Protein AF-A0A1B6HEM9-F1 (afdb_monomer_lite)

Organism: NCBI:txid320908

Secondary structure (DSSP, 8-state):
--HHHHHHHHHHHHHHHHHHHHHHHHHHHHHHHHHHHS--TTTHHHHHHHHHHHHHHHHHHHHTSSPPP-SSHHHHHHHHHHHHHHHHHHHHHHHHHHHHHHHHHHHHTT-GGGHHHHHHHHHHHHHHHH---S-PPTT----TT--TTTTGGGS---HHHHHHHHHHHHHHHHHHHHHHHHHHHHHHTT----S--------TT----TTSHHHHHHHHHHHHSSPPPPP-

Foldseek 3Di:
DDPVVVVLVVLLVVLLVLLVVLLVVLVVLLVLLVQLVPPDPPSLVSLVVSLVCLVVSLVSLVSNLDFRDDPDPVSVVSSLVSLQVVVVSLVSSLLSLLVSLLVCLAPPVVPPVCPVSSVSSLVSSQSSLPRRRVNDDPPPDPPPVPPVVVCVSSDRDDPVNSVVSNVVSVVVVVLVVVLVVVVVVVVVVDDDPPPPDPDPDDPPPPDDDPVCVVVVSVVSCVVPVDPPDPDD

Sequence (232 aa):
MSPTKWRSSKNVEEFTNHCKLIHNLCMKLRARLGNILKQDKNNWQDLEVIVERLPNIMHLYHQVTTSPQVSDHLLSFRCEFWGSKIWHHRLATLYLANQVITYIIVHCVEITTHQANIIKLVTFFNELLNLNITSKPRGITVVKNTCPSLLQPFRRLSITKILQILAQYRAEECGHLLVSLLLDIYYDNGLPQDDYDTEPLLTDEDLPSSDNSSMEIYRTLTRYMTPPQAPQ

pLDDT: mean 75.87, std 17.39, range [38.72, 95.75]

Radius of gyration: 25.53 Å; chains: 1; bounding box: 64×45×77 Å

Structure (mmCIF, N/CA/C/O backbone):
data_AF-A0A1B6HEM9-F1
#
_entry.id   AF-A0A1B6HEM9-F1
#
loop_
_atom_site.group_PDB
_atom_site.id
_atom_site.type_symbol
_atom_site.label_atom_id
_atom_site.label_alt_id
_atom_site.label_comp_id
_atom_site.label_asym_id
_atom_site.label_entity_id
_atom_site.label_seq_id
_atom_site.pdbx_PDB_ins_code
_atom_site.Cartn_x
_atom_site.Cartn_y
_atom_site.Cartn_z
_atom_site.occupancy
_atom_site.B_iso_or_equiv
_atom_site.auth_seq_id
_atom_site.auth_comp_id
_atom_site.auth_asym_id
_atom_site.auth_atom_id
_atom_site.pdbx_PDB_model_num
ATOM 1 N N . MET A 1 1 ? -23.848 4.174 39.347 1.00 51.44 1 MET A N 1
ATOM 2 C CA . MET A 1 1 ? -22.701 4.001 38.417 1.00 51.44 1 MET A CA 1
ATOM 3 C C . MET A 1 1 ? -21.817 5.237 38.498 1.00 51.44 1 MET A C 1
ATOM 5 O O . MET A 1 1 ? -22.368 6.328 38.529 1.00 51.44 1 MET A O 1
ATOM 9 N N . SER A 1 2 ? -20.488 5.098 38.586 1.00 53.31 2 SER A N 1
ATOM 10 C CA . SER A 1 2 ? -19.595 6.265 38.671 1.00 53.31 2 SER A CA 1
ATOM 11 C C . SER A 1 2 ? -19.467 6.974 37.306 1.00 53.31 2 SER A C 1
ATOM 13 O O . SER A 1 2 ? -19.404 6.293 36.277 1.00 53.31 2 SER A O 1
ATOM 15 N N . PRO A 1 3 ? -19.372 8.318 37.263 1.00 61.09 3 PRO A N 1
ATOM 16 C CA . 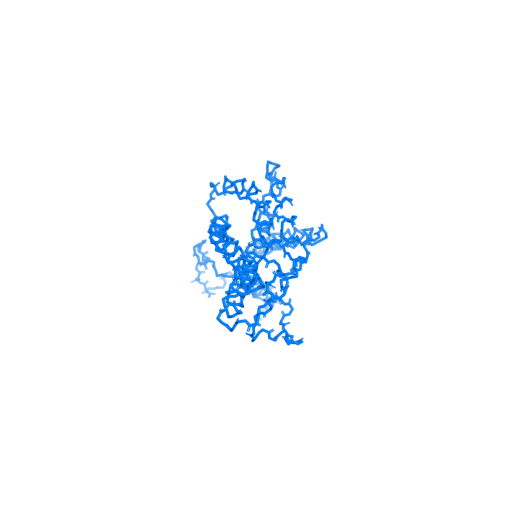PRO A 1 3 ? -19.244 9.091 36.016 1.00 61.09 3 PRO A CA 1
ATOM 17 C C . PRO A 1 3 ? -18.031 8.691 35.158 1.00 61.09 3 PRO A C 1
ATOM 19 O O . PRO A 1 3 ? -18.058 8.775 33.930 1.00 61.09 3 PRO A O 1
ATOM 22 N N . THR A 1 4 ? -16.967 8.212 35.806 1.00 61.50 4 THR A N 1
ATOM 23 C CA . THR A 1 4 ? -15.721 7.752 35.182 1.00 61.50 4 THR A CA 1
ATOM 24 C C . THR A 1 4 ? -15.878 6.448 34.399 1.00 61.50 4 THR A C 1
ATOM 26 O O . THR A 1 4 ? -15.341 6.352 33.298 1.00 61.50 4 THR A O 1
ATOM 29 N N . LYS A 1 5 ? -16.661 5.477 34.897 1.00 61.38 5 LYS A N 1
ATOM 30 C CA . LYS A 1 5 ? -16.947 4.222 34.169 1.00 61.38 5 LYS A CA 1
ATOM 31 C C . LYS A 1 5 ? -17.814 4.448 32.926 1.00 61.38 5 LYS A C 1
ATOM 33 O O . LYS A 1 5 ? -17.678 3.738 31.935 1.00 61.38 5 LYS A O 1
ATOM 38 N N . TRP A 1 6 ? -18.702 5.440 32.964 1.00 54.03 6 TRP A N 1
ATOM 39 C CA . TRP A 1 6 ? -19.562 5.763 31.824 1.00 54.03 6 TRP A CA 1
ATOM 40 C C . TRP A 1 6 ? -18.781 6.456 30.695 1.00 54.03 6 TRP A C 1
ATOM 42 O O . TRP A 1 6 ? -18.917 6.085 29.529 1.00 54.03 6 TRP A O 1
ATOM 52 N N . ARG A 1 7 ? -17.876 7.390 31.037 1.00 61.94 7 ARG A N 1
ATOM 53 C CA . ARG A 1 7 ? -16.966 8.020 30.060 1.00 61.94 7 ARG A CA 1
ATOM 54 C C . ARG A 1 7 ? -15.998 7.025 29.416 1.00 61.94 7 ARG A C 1
ATOM 56 O O . ARG A 1 7 ? -15.800 7.093 28.206 1.00 61.94 7 ARG A O 1
ATOM 63 N N . SER A 1 8 ? -15.424 6.093 30.182 1.00 69.38 8 SER A N 1
ATOM 64 C CA . SER A 1 8 ? -14.527 5.079 29.610 1.00 69.38 8 SER A CA 1
ATOM 65 C C . SER A 1 8 ? -15.261 4.142 28.647 1.00 69.38 8 SER A C 1
ATOM 67 O O . SER A 1 8 ? -14.741 3.854 27.574 1.00 69.38 8 SER A O 1
ATOM 69 N N . SER A 1 9 ? -16.495 3.738 28.966 1.00 76.38 9 SER A N 1
ATOM 70 C CA . SER A 1 9 ? -17.318 2.912 28.072 1.00 76.38 9 SER A CA 1
ATOM 71 C C . SER A 1 9 ? -17.603 3.600 26.733 1.00 76.38 9 SER A C 1
ATOM 73 O O . SER A 1 9 ? -17.453 2.971 25.685 1.00 76.38 9 SER A O 1
ATOM 75 N N . LYS A 1 10 ? -17.956 4.894 26.755 1.00 84.31 10 LYS A N 1
ATOM 76 C CA . LYS A 1 10 ? -18.255 5.670 25.540 1.00 84.31 10 LYS A CA 1
ATOM 77 C C . LYS A 1 10 ? -17.030 5.814 24.629 1.00 84.31 10 LYS A C 1
ATOM 79 O O . LYS A 1 10 ? -17.132 5.572 23.431 1.00 84.31 10 LYS A O 1
ATOM 84 N N . ASN A 1 11 ? -15.863 6.120 25.199 1.00 87.06 11 ASN A N 1
ATOM 85 C CA . ASN A 1 11 ? -14.619 6.254 24.432 1.00 87.06 11 ASN A CA 1
ATOM 86 C C . ASN A 1 11 ? -14.200 4.929 23.771 1.00 87.06 11 ASN A C 1
ATOM 88 O O . ASN A 1 11 ? -13.711 4.918 22.644 1.00 87.06 11 ASN A O 1
ATOM 92 N N . VAL A 1 12 ? -14.404 3.798 24.457 1.00 89.88 12 VAL A N 1
ATOM 93 C CA . VAL A 1 12 ? -14.114 2.471 23.889 1.00 89.88 12 VAL A CA 1
ATOM 94 C C . VAL A 1 12 ? -15.075 2.135 22.758 1.00 89.88 12 VAL A C 1
ATOM 96 O O . VAL A 1 12 ? -14.667 1.533 21.766 1.00 89.88 12 VAL A O 1
ATOM 99 N N . GLU A 1 13 ? -16.352 2.475 22.906 1.00 91.94 13 GLU A N 1
ATOM 100 C CA . GLU A 1 13 ? -17.356 2.244 21.872 1.00 91.94 13 GLU A CA 1
ATOM 101 C C . GLU A 1 13 ? -17.052 3.052 20.607 1.00 91.94 13 GLU A C 1
ATOM 103 O O . GLU A 1 13 ? -17.024 2.488 19.514 1.00 91.94 13 GLU A O 1
ATOM 108 N N . GLU A 1 14 ? -16.714 4.331 20.762 1.00 92.56 14 GLU A N 1
ATOM 109 C CA . GLU A 1 14 ? -16.293 5.200 19.664 1.00 92.56 14 GLU A CA 1
ATOM 110 C C . GLU A 1 14 ? -15.035 4.667 18.962 1.00 92.56 14 GLU A C 1
ATOM 112 O O . GLU A 1 14 ? -15.043 4.474 17.745 1.00 92.56 14 GLU A O 1
ATOM 117 N N . PHE A 1 15 ? -13.989 4.320 19.720 1.00 92.62 15 PHE A N 1
ATOM 118 C CA . PHE A 1 15 ? -12.788 3.675 19.178 1.00 92.62 15 PHE A CA 1
ATOM 119 C C . PHE A 1 15 ? -13.129 2.396 18.402 1.00 92.62 15 PHE A C 1
ATOM 121 O O . PHE A 1 15 ? -12.708 2.213 17.261 1.00 92.62 15 PHE A O 1
ATOM 128 N N . THR A 1 16 ? -13.956 1.529 18.989 1.00 93.25 16 THR A N 1
ATOM 129 C CA . THR A 1 16 ? -14.371 0.264 18.368 1.00 93.25 16 THR A CA 1
ATOM 130 C C . THR A 1 16 ? -15.131 0.502 17.061 1.00 93.25 16 THR A C 1
ATOM 132 O O . THR A 1 16 ? -14.939 -0.236 16.092 1.00 93.25 16 THR A O 1
ATOM 135 N N . ASN A 1 17 ? -15.984 1.525 17.009 1.00 94.88 17 ASN A N 1
ATOM 136 C CA . ASN A 1 17 ? -16.741 1.879 15.812 1.00 94.88 17 ASN A CA 1
ATOM 137 C C . ASN A 1 17 ? -15.822 2.398 14.700 1.00 94.88 17 ASN A C 1
ATOM 139 O O . ASN A 1 17 ? -15.933 1.930 13.562 1.00 94.88 17 ASN A O 1
ATOM 143 N N . HIS A 1 18 ? -14.852 3.256 15.027 1.00 94.75 18 HIS A N 1
ATOM 144 C CA . HIS A 1 18 ? -13.823 3.684 14.075 1.00 94.75 18 HIS A CA 1
ATOM 145 C C . HIS A 1 18 ? -12.985 2.496 13.571 1.00 94.75 18 HIS A C 1
ATOM 147 O O . HIS A 1 18 ? -12.776 2.362 12.363 1.00 94.75 18 HIS A O 1
ATOM 153 N N . CYS A 1 19 ? -12.597 1.562 14.451 1.00 94.62 19 CYS A N 1
ATOM 154 C CA . CYS A 1 19 ? -11.892 0.335 14.063 1.00 94.62 19 CYS A CA 1
ATOM 155 C C . CYS A 1 19 ? -12.716 -0.564 13.121 1.00 94.62 19 CYS A C 1
ATOM 157 O O . CYS A 1 19 ? -12.187 -1.125 12.159 1.00 94.62 19 CYS A O 1
ATOM 159 N N . LYS A 1 20 ? -14.025 -0.705 13.343 1.00 95.50 20 LYS A N 1
ATOM 160 C CA . LYS A 1 20 ? -14.898 -1.464 12.429 1.00 95.50 20 LYS A CA 1
ATOM 161 C C . LYS A 1 20 ? -15.013 -0.789 11.063 1.00 95.50 20 LYS A C 1
ATOM 163 O O . LYS A 1 20 ? -14.954 -1.465 10.034 1.00 95.50 20 LYS A O 1
ATOM 168 N N . LEU A 1 21 ? -15.156 0.535 11.046 1.00 95.75 21 LEU A N 1
ATOM 169 C CA . LEU A 1 21 ? -15.272 1.299 9.808 1.00 95.75 21 LEU A CA 1
ATOM 170 C C . LEU A 1 21 ? -13.994 1.187 8.971 1.00 95.75 21 LEU A C 1
ATOM 172 O O . LEU A 1 21 ? -14.054 0.828 7.791 1.00 95.75 21 LEU A O 1
ATOM 176 N N . ILE A 1 22 ? -12.836 1.410 9.592 1.00 94.69 22 ILE A N 1
ATOM 177 C CA . ILE A 1 22 ? -11.552 1.317 8.899 1.00 94.69 22 ILE A CA 1
ATOM 178 C C . ILE A 1 22 ? -11.237 -0.115 8.459 1.00 94.69 22 ILE A C 1
ATOM 180 O O . ILE A 1 22 ? -10.706 -0.302 7.368 1.00 94.69 22 ILE A O 1
ATOM 184 N N . HIS A 1 23 ? -11.632 -1.134 9.231 1.00 95.00 23 HIS A N 1
ATOM 185 C CA . HIS A 1 23 ? -11.533 -2.536 8.818 1.00 95.00 23 HIS A CA 1
ATOM 186 C C . HIS A 1 23 ? -12.244 -2.774 7.480 1.00 95.00 23 HIS A C 1
ATOM 188 O O . HIS A 1 23 ? -11.629 -3.270 6.533 1.00 95.00 23 HIS A O 1
ATOM 194 N N . ASN A 1 24 ? -13.507 -2.358 7.374 1.00 94.62 24 ASN A N 1
ATOM 195 C CA . ASN A 1 24 ? -14.300 -2.522 6.156 1.00 94.62 24 ASN A CA 1
ATOM 196 C C . ASN A 1 24 ? -13.702 -1.752 4.972 1.00 94.62 24 ASN A C 1
ATOM 198 O O . ASN A 1 24 ? -13.651 -2.268 3.853 1.00 94.62 24 ASN A O 1
ATOM 202 N N . LEU A 1 25 ? -13.227 -0.527 5.210 1.00 93.62 25 LEU A N 1
ATOM 203 C CA . LEU A 1 25 ? -12.578 0.275 4.174 1.00 93.62 25 LEU A CA 1
ATOM 204 C C . LEU A 1 25 ? -11.260 -0.342 3.714 1.00 93.62 25 LEU A C 1
ATOM 206 O O . LEU A 1 25 ? -11.018 -0.389 2.513 1.00 93.62 25 LEU A O 1
ATOM 210 N N . CYS A 1 26 ? -10.451 -0.886 4.623 1.00 92.94 26 CYS A N 1
ATOM 211 C CA . CYS A 1 26 ? -9.209 -1.567 4.269 1.00 92.94 26 CYS A CA 1
ATOM 212 C C . CYS A 1 26 ? -9.469 -2.825 3.440 1.00 92.94 26 CYS A C 1
ATOM 214 O O . CYS A 1 26 ? -8.742 -3.077 2.485 1.00 92.94 26 CYS A O 1
ATOM 216 N N . MET A 1 27 ? -10.509 -3.601 3.758 1.00 92.88 27 MET A N 1
ATOM 217 C CA . MET A 1 27 ? -10.879 -4.766 2.945 1.00 92.88 27 MET A CA 1
ATOM 218 C C . MET A 1 27 ? -11.241 -4.356 1.510 1.00 92.88 27 MET A C 1
ATOM 220 O O . MET A 1 27 ? -10.734 -4.946 0.558 1.00 92.88 27 MET A O 1
ATOM 224 N N . LYS A 1 28 ? -12.045 -3.296 1.349 1.00 91.94 28 LYS A N 1
ATOM 225 C CA . LYS A 1 28 ? -12.413 -2.755 0.029 1.00 91.94 28 LYS A CA 1
ATOM 226 C C . LYS A 1 28 ? -11.215 -2.158 -0.712 1.00 91.94 28 LYS A C 1
ATOM 228 O O . LYS A 1 28 ? -11.062 -2.399 -1.904 1.00 91.94 28 LYS A O 1
ATOM 233 N N . LEU A 1 29 ? -10.372 -1.399 -0.009 1.00 92.38 29 LEU A N 1
ATOM 234 C CA . LEU A 1 29 ? -9.165 -0.790 -0.565 1.00 92.38 29 LEU A CA 1
ATOM 235 C C . LEU A 1 29 ? -8.222 -1.865 -1.100 1.00 92.38 29 LEU A C 1
ATOM 237 O O . LEU A 1 29 ? -7.772 -1.765 -2.233 1.00 92.38 29 LEU A O 1
ATOM 241 N N . ARG A 1 30 ? -7.967 -2.919 -0.320 1.00 90.56 30 ARG A N 1
ATOM 242 C CA . ARG A 1 30 ? -7.100 -4.015 -0.759 1.00 90.56 30 ARG A CA 1
ATOM 243 C C . ARG A 1 30 ? -7.647 -4.754 -1.967 1.00 90.56 30 ARG A C 1
ATOM 245 O O . ARG A 1 30 ? -6.872 -5.080 -2.851 1.00 90.56 30 ARG A O 1
ATOM 252 N N . ALA A 1 31 ? -8.953 -5.010 -2.012 1.00 89.81 31 ALA A N 1
ATOM 253 C CA . ALA A 1 31 ? -9.559 -5.650 -3.174 1.00 89.81 31 ALA A CA 1
ATOM 254 C C . ALA A 1 31 ? -9.322 -4.819 -4.448 1.00 89.81 31 ALA A C 1
ATOM 256 O O . ALA A 1 31 ? -8.870 -5.359 -5.450 1.00 89.81 31 ALA A O 1
ATOM 257 N N . ARG A 1 32 ? -9.530 -3.497 -4.380 1.00 89.88 32 ARG A N 1
ATOM 258 C CA . ARG A 1 32 ? -9.304 -2.591 -5.519 1.00 89.88 32 ARG A CA 1
ATOM 259 C C . ARG A 1 32 ? -7.829 -2.456 -5.895 1.00 89.88 32 ARG A C 1
ATOM 261 O O . ARG A 1 32 ? -7.493 -2.551 -7.065 1.00 89.88 32 ARG A O 1
ATOM 268 N N . LEU A 1 33 ? -6.940 -2.299 -4.913 1.00 90.06 33 LEU A N 1
ATOM 269 C CA . LEU A 1 33 ? -5.494 -2.281 -5.158 1.00 90.06 33 LEU A CA 1
ATOM 270 C C . LEU A 1 33 ? -5.019 -3.602 -5.785 1.00 90.06 33 LEU A C 1
ATOM 272 O O . LEU A 1 33 ? -4.209 -3.589 -6.701 1.00 90.06 33 LEU A O 1
ATOM 276 N N . GLY A 1 34 ? -5.554 -4.738 -5.330 1.00 89.19 34 GLY A N 1
ATOM 277 C CA . GLY A 1 34 ? -5.268 -6.046 -5.913 1.00 89.19 34 GLY A CA 1
ATOM 278 C C . GLY A 1 34 ? -5.794 -6.193 -7.341 1.00 89.19 34 GLY A C 1
ATOM 279 O O . GLY A 1 34 ? -5.141 -6.839 -8.151 1.00 89.19 34 GLY A O 1
ATOM 280 N N . ASN A 1 35 ? -6.929 -5.572 -7.674 1.00 87.12 35 ASN A N 1
ATOM 281 C CA . ASN A 1 35 ? -7.429 -5.549 -9.048 1.00 87.12 35 ASN A CA 1
ATOM 282 C C . ASN A 1 35 ? -6.494 -4.774 -9.980 1.00 87.12 35 ASN A C 1
ATOM 284 O O . ASN A 1 35 ? -6.241 -5.262 -11.068 1.00 87.12 35 ASN A O 1
ATOM 288 N N . ILE A 1 36 ? -5.911 -3.649 -9.545 1.00 85.19 36 ILE A N 1
ATOM 289 C CA . ILE A 1 36 ? -4.927 -2.893 -10.349 1.00 85.19 36 ILE A CA 1
ATOM 290 C C . ILE A 1 36 ? -3.726 -3.760 -10.757 1.00 85.19 36 ILE A C 1
ATOM 292 O O . ILE A 1 36 ? -3.190 -3.585 -11.845 1.00 85.19 36 ILE A O 1
ATOM 296 N N . LEU A 1 37 ? -3.323 -4.707 -9.905 1.00 84.94 37 LEU A N 1
ATOM 297 C CA . LEU A 1 37 ? -2.210 -5.619 -10.185 1.00 84.94 37 LEU A CA 1
ATOM 298 C C . LEU A 1 37 ? -2.574 -6.771 -11.128 1.00 84.94 37 LEU A C 1
ATOM 300 O O . LEU A 1 37 ? -1.680 -7.418 -11.666 1.00 84.94 37 LEU A O 1
ATOM 304 N N . LYS A 1 38 ? -3.863 -7.058 -11.329 1.00 82.06 38 LYS A N 1
ATOM 305 C CA . LYS A 1 38 ? -4.287 -7.975 -12.391 1.00 82.06 38 LYS A CA 1
ATOM 306 C C . LYS A 1 38 ? -4.129 -7.192 -13.691 1.00 82.06 38 LYS A C 1
ATOM 308 O O . LYS A 1 38 ? -4.646 -6.087 -13.780 1.00 82.06 38 LYS A O 1
ATOM 313 N N . GLN A 1 39 ? -3.385 -7.710 -14.659 1.00 65.31 39 GLN A N 1
ATOM 314 C CA . GLN A 1 39 ? -2.943 -7.012 -15.878 1.00 65.31 39 GLN A CA 1
ATOM 315 C C . GLN A 1 39 ? -4.083 -6.720 -16.886 1.00 65.31 39 GLN A C 1
ATOM 317 O O . GLN A 1 39 ? -3.933 -6.904 -18.090 1.00 65.31 39 GLN A O 1
ATOM 322 N N . ASP A 1 40 ? -5.246 -6.278 -16.409 1.00 63.88 40 ASP A N 1
ATOM 323 C CA . ASP A 1 40 ? -6.423 -5.998 -17.222 1.00 63.88 40 ASP A CA 1
ATOM 324 C C . ASP A 1 40 ? -6.496 -4.501 -17.562 1.00 63.88 40 ASP A C 1
ATOM 326 O O . ASP A 1 40 ? -6.365 -3.624 -16.699 1.00 63.88 40 ASP A O 1
ATOM 330 N N . LYS A 1 41 ? -6.699 -4.185 -18.845 1.00 58.38 41 LYS A N 1
ATOM 331 C CA . LYS A 1 41 ? -6.510 -2.828 -19.403 1.00 58.38 41 LYS A CA 1
ATOM 332 C C . LYS A 1 41 ? -7.496 -1.780 -18.850 1.00 58.38 41 LYS A C 1
ATOM 334 O O . LYS A 1 41 ? -7.252 -0.585 -18.996 1.00 58.38 41 LYS A O 1
ATOM 339 N N . ASN A 1 42 ? -8.563 -2.205 -18.165 1.00 60.25 42 ASN A N 1
ATOM 340 C CA . ASN A 1 42 ? -9.614 -1.341 -17.604 1.00 60.25 42 ASN A CA 1
ATOM 341 C C . ASN A 1 42 ? -9.450 -0.995 -16.108 1.00 60.25 42 ASN A C 1
ATOM 343 O O . ASN A 1 42 ? -10.297 -0.301 -15.543 1.00 60.25 42 ASN A O 1
ATOM 347 N N . ASN A 1 43 ? -8.360 -1.408 -15.454 1.00 66.88 43 ASN A N 1
ATOM 348 C CA . ASN A 1 43 ? -8.211 -1.264 -13.996 1.00 66.88 43 ASN A CA 1
ATOM 349 C C . ASN A 1 43 ? -7.848 0.155 -13.508 1.00 66.88 43 ASN A C 1
ATOM 351 O O . ASN A 1 43 ? -7.776 0.410 -12.306 1.00 66.88 43 ASN A O 1
ATOM 355 N N . TRP A 1 44 ? -7.666 1.113 -14.419 1.00 71.38 44 TRP A N 1
ATOM 356 C CA . TRP A 1 44 ? -7.272 2.491 -14.095 1.00 71.38 44 TRP A CA 1
ATOM 357 C C . TRP A 1 44 ? -8.399 3.346 -13.513 1.00 71.38 44 TRP A C 1
ATOM 359 O O . TRP A 1 44 ? -8.134 4.248 -12.718 1.00 71.38 44 TRP A O 1
ATOM 369 N N . GLN A 1 45 ? -9.657 3.034 -13.834 1.00 74.56 45 GLN A N 1
ATOM 370 C CA . GLN A 1 45 ? -10.817 3.707 -13.233 1.00 74.56 45 GLN A CA 1
ATOM 371 C C . GLN A 1 45 ? -10.881 3.463 -11.718 1.00 74.56 45 GLN A C 1
ATOM 373 O O . GLN A 1 45 ? -11.272 4.340 -10.948 1.00 74.56 45 GLN A O 1
ATOM 378 N N . ASP A 1 46 ? -10.426 2.291 -11.265 1.00 80.19 46 ASP A N 1
ATOM 379 C CA . ASP A 1 46 ? -10.353 1.972 -9.842 1.00 80.19 46 ASP A CA 1
ATOM 380 C C . ASP A 1 46 ? -9.326 2.841 -9.104 1.00 80.19 46 ASP A C 1
ATOM 382 O O . ASP A 1 46 ? -9.540 3.160 -7.932 1.00 80.19 46 ASP A O 1
ATOM 386 N N . LEU A 1 47 ? -8.246 3.272 -9.768 1.00 84.44 47 LEU A N 1
ATOM 387 C CA . LEU A 1 47 ? -7.212 4.107 -9.151 1.00 84.44 47 LEU A CA 1
ATOM 388 C C . LEU A 1 47 ? -7.756 5.483 -8.752 1.00 84.44 47 LEU A C 1
ATOM 390 O O . LEU A 1 47 ? -7.473 5.953 -7.651 1.00 84.44 47 LEU A O 1
ATOM 394 N N . GLU A 1 48 ? -8.552 6.114 -9.612 1.00 85.62 48 GLU A N 1
ATOM 395 C CA . GLU A 1 48 ? -9.158 7.417 -9.321 1.00 85.62 48 GLU A CA 1
ATOM 396 C C . GLU A 1 48 ? -10.115 7.322 -8.125 1.00 85.62 48 GLU A C 1
ATOM 398 O O . GLU A 1 48 ? -9.961 8.046 -7.137 1.00 85.62 48 GLU A O 1
ATOM 403 N N . VAL A 1 49 ? -10.997 6.317 -8.136 1.00 87.62 49 VAL A N 1
ATOM 404 C CA . VAL A 1 49 ? -11.933 6.049 -7.031 1.00 87.62 49 VAL A CA 1
ATOM 405 C C . VAL A 1 49 ? -11.203 5.722 -5.724 1.00 87.62 49 VAL A C 1
ATOM 407 O O . VAL A 1 49 ? -11.663 6.093 -4.638 1.00 87.62 49 VAL A O 1
ATOM 410 N N . ILE A 1 50 ? -10.077 5.004 -5.790 1.00 89.88 50 ILE A N 1
ATOM 411 C CA . ILE A 1 50 ? -9.232 4.738 -4.620 1.00 89.88 50 ILE A CA 1
ATOM 412 C C . ILE A 1 50 ? -8.698 6.052 -4.062 1.00 89.88 50 ILE A C 1
ATOM 414 O O . ILE A 1 50 ? -8.852 6.313 -2.867 1.00 89.88 50 ILE A O 1
ATOM 418 N N . VAL A 1 51 ? -8.086 6.864 -4.921 1.00 91.12 51 VAL A N 1
ATOM 419 C CA . VAL A 1 51 ? -7.363 8.078 -4.545 1.00 91.12 51 VAL A CA 1
ATOM 420 C C . VAL A 1 51 ? -8.277 9.121 -3.902 1.00 91.12 51 VAL A C 1
ATOM 422 O O . VAL A 1 51 ? -7.887 9.722 -2.900 1.00 91.12 51 VAL A O 1
ATOM 425 N N . GLU A 1 52 ? -9.510 9.271 -4.384 1.00 90.88 52 GLU A N 1
ATOM 426 C CA . GLU A 1 52 ? -10.522 10.135 -3.756 1.00 90.88 52 GLU A CA 1
ATOM 427 C C . GLU A 1 52 ? -10.870 9.719 -2.319 1.00 90.88 52 GLU A C 1
ATOM 429 O O . GLU A 1 52 ? -11.233 10.549 -1.485 1.00 90.88 52 GLU A O 1
ATOM 434 N N . ARG A 1 53 ? -10.749 8.428 -1.997 1.00 91.06 53 ARG A N 1
ATOM 435 C CA . ARG A 1 53 ? -11.112 7.879 -0.682 1.00 91.06 53 ARG A CA 1
ATOM 436 C C . ARG A 1 53 ? -9.948 7.837 0.304 1.00 91.06 53 ARG A C 1
ATOM 438 O O . ARG A 1 53 ? -10.195 7.675 1.502 1.00 91.06 53 ARG A O 1
ATOM 445 N N . LEU A 1 54 ? -8.704 7.987 -0.158 1.00 93.75 54 LEU A N 1
ATOM 446 C CA . LEU A 1 54 ? -7.508 7.926 0.693 1.00 93.75 54 LEU A CA 1
ATOM 447 C C . LEU A 1 54 ? -7.528 8.927 1.861 1.00 93.75 54 LEU A C 1
ATOM 449 O O . LEU A 1 54 ? -7.202 8.496 2.969 1.00 93.75 54 LEU A O 1
ATOM 453 N N . PRO A 1 55 ? -7.960 10.198 1.697 1.00 93.50 55 PRO A N 1
ATOM 454 C CA . PRO A 1 55 ? -8.012 11.147 2.812 1.00 93.50 55 PRO A CA 1
ATOM 455 C C . PRO A 1 55 ? -8.925 10.675 3.949 1.00 93.50 55 PRO A C 1
ATOM 457 O O . PRO A 1 55 ? -8.554 10.741 5.118 1.00 93.50 55 PRO A O 1
ATOM 460 N N . ASN A 1 56 ? -10.087 10.109 3.612 1.00 93.00 56 ASN A N 1
ATOM 461 C CA . ASN A 1 56 ? -11.031 9.583 4.600 1.00 93.00 56 ASN A CA 1
ATOM 462 C C . ASN A 1 56 ? -10.457 8.367 5.337 1.00 93.00 56 ASN A C 1
ATOM 464 O O . ASN A 1 56 ? -10.607 8.240 6.552 1.00 93.00 56 ASN A O 1
ATOM 468 N N . ILE A 1 57 ? -9.776 7.473 4.612 1.00 93.69 57 ILE A N 1
ATOM 469 C CA . ILE A 1 57 ? -9.111 6.306 5.206 1.00 93.69 57 ILE A CA 1
ATOM 470 C C . ILE A 1 57 ? -7.995 6.759 6.152 1.00 93.69 57 ILE A C 1
ATOM 472 O O . ILE A 1 57 ? -7.881 6.233 7.258 1.00 93.69 57 ILE A O 1
ATOM 476 N N . MET A 1 58 ? -7.202 7.749 5.741 1.00 94.88 58 MET A N 1
ATOM 477 C CA . MET A 1 58 ? -6.129 8.307 6.557 1.00 94.88 58 MET A CA 1
ATOM 478 C C . MET A 1 58 ? -6.660 8.976 7.828 1.00 94.88 58 MET A C 1
ATOM 480 O O . MET A 1 58 ? -6.169 8.702 8.921 1.00 94.88 58 MET A O 1
ATOM 484 N N . HIS A 1 59 ? -7.712 9.787 7.710 1.00 93.31 59 HIS A N 1
ATOM 485 C CA . HIS A 1 59 ? -8.371 10.410 8.857 1.00 93.31 59 HIS A CA 1
ATOM 486 C C . HIS A 1 59 ? -8.837 9.367 9.885 1.00 93.31 59 HIS A C 1
ATOM 488 O O . HIS A 1 59 ? -8.580 9.505 11.080 1.00 93.31 59 HIS A O 1
ATOM 494 N N . LEU A 1 60 ? -9.456 8.275 9.425 1.00 92.31 60 LEU A N 1
ATOM 495 C CA . LEU A 1 60 ? -9.864 7.179 10.307 1.00 92.31 60 LEU A CA 1
ATOM 496 C C . LEU A 1 60 ? -8.672 6.478 10.961 1.00 92.31 60 LEU A C 1
ATOM 498 O O . LEU A 1 60 ? -8.765 6.103 12.127 1.00 92.31 60 LEU A O 1
ATOM 502 N N . TYR A 1 61 ? -7.555 6.313 10.244 1.00 92.75 61 TYR A N 1
ATOM 503 C CA . TYR A 1 61 ? -6.328 5.778 10.835 1.00 92.75 61 TYR A CA 1
ATOM 504 C C . TYR A 1 61 ? -5.834 6.663 11.981 1.00 92.75 61 TYR A C 1
ATOM 506 O O . TYR A 1 61 ? -5.536 6.130 13.050 1.00 92.75 61 TYR A O 1
ATOM 514 N N . HIS A 1 62 ? -5.807 7.988 11.797 1.00 91.81 62 HIS A N 1
ATOM 515 C CA . HIS A 1 62 ? -5.434 8.942 12.850 1.00 91.81 62 HIS A CA 1
ATOM 516 C C . HIS A 1 62 ? -6.320 8.795 14.093 1.00 91.81 62 HIS A C 1
ATOM 518 O O . HIS A 1 62 ? -5.795 8.731 15.205 1.00 91.81 62 HIS A O 1
ATOM 524 N N . GLN A 1 63 ? -7.634 8.625 13.914 1.00 90.50 63 GLN A N 1
ATOM 525 C CA . GLN A 1 63 ? -8.589 8.441 15.017 1.00 90.50 63 GLN A CA 1
ATOM 526 C C . GLN A 1 63 ? -8.381 7.152 15.831 1.00 90.50 63 GLN A C 1
ATOM 528 O O . GLN A 1 63 ? -8.808 7.084 16.983 1.00 90.50 63 GLN A O 1
ATOM 533 N N . VAL A 1 64 ? -7.722 6.133 15.268 1.00 90.12 64 VAL A N 1
ATOM 534 C CA . VAL A 1 64 ? -7.477 4.839 15.936 1.00 90.12 64 VAL A CA 1
ATOM 535 C C . VAL A 1 64 ? -6.004 4.606 16.297 1.00 90.12 64 VAL A C 1
ATOM 537 O O . VAL A 1 64 ? -5.646 3.513 16.734 1.00 90.12 64 VAL A O 1
ATOM 540 N N . THR A 1 65 ? -5.136 5.613 16.146 1.00 85.50 65 THR A N 1
ATOM 541 C CA . THR A 1 65 ? -3.701 5.516 16.503 1.00 85.50 65 THR A CA 1
ATOM 542 C C . THR A 1 65 ? -3.472 5.273 17.995 1.00 85.50 65 THR A C 1
ATOM 544 O O . THR A 1 65 ? -2.532 4.568 18.388 1.00 85.50 65 THR A O 1
ATOM 547 N N . THR A 1 66 ? -4.339 5.853 18.826 1.00 84.62 66 THR A N 1
ATOM 548 C CA . THR A 1 66 ? -4.226 5.833 20.282 1.00 84.62 66 THR A CA 1
ATOM 549 C C . THR A 1 66 ? -5.375 5.029 20.867 1.00 84.62 66 THR A C 1
ATOM 551 O O . THR A 1 66 ? -6.525 5.465 20.865 1.00 84.62 66 THR A O 1
ATOM 554 N N . SER A 1 67 ? -5.057 3.838 21.373 1.00 84.50 67 SER A N 1
ATOM 555 C CA . SER A 1 67 ? -6.040 2.999 22.055 1.00 84.50 67 SER A CA 1
ATOM 556 C C . SER A 1 67 ? -6.455 3.630 23.392 1.00 84.50 67 SER A C 1
ATOM 558 O O . SER A 1 67 ? -5.575 4.014 24.173 1.00 84.50 67 SER A O 1
ATOM 560 N N . PRO A 1 68 ? -7.762 3.677 23.719 1.00 86.25 68 PRO A N 1
ATOM 561 C CA . PRO A 1 68 ? -8.230 4.067 25.042 1.00 86.25 68 PRO A CA 1
ATOM 562 C C . PRO A 1 68 ? -7.604 3.193 26.132 1.00 86.25 68 PRO A C 1
ATOM 564 O O . PRO A 1 68 ? -7.570 1.968 26.005 1.00 86.25 68 PRO A O 1
ATOM 567 N N . GLN A 1 69 ? -7.144 3.820 27.215 1.00 84.31 69 GLN A N 1
ATOM 568 C CA . GLN A 1 69 ? -6.649 3.121 28.401 1.00 84.31 69 GLN A CA 1
ATOM 569 C C . GLN A 1 69 ? -7.809 2.871 29.362 1.00 84.31 69 GLN A C 1
ATOM 571 O O . GLN A 1 69 ? -8.500 3.806 29.775 1.00 84.31 69 GLN A O 1
ATOM 576 N N . VAL A 1 70 ? -8.053 1.603 29.693 1.00 87.00 70 VAL A N 1
ATOM 577 C CA . VAL A 1 70 ? -9.220 1.186 30.478 1.00 87.00 70 VAL A CA 1
ATOM 578 C C . VAL A 1 70 ? -8.804 0.123 31.483 1.00 87.00 70 VAL A C 1
ATOM 580 O O . VAL A 1 70 ? -8.098 -0.816 31.137 1.00 87.00 70 VAL A O 1
ATOM 583 N N . SER A 1 71 ? -9.257 0.263 32.729 1.00 84.12 71 SER A N 1
ATOM 584 C CA . SER A 1 71 ? -8.974 -0.694 33.806 1.00 84.12 71 SER A CA 1
ATOM 585 C C . SER A 1 71 ? -9.834 -1.960 33.746 1.00 84.12 71 SER A C 1
ATOM 587 O O . SER A 1 71 ? -9.475 -2.979 34.326 1.00 84.12 71 SER A O 1
ATOM 589 N N . ASP A 1 72 ? -10.975 -1.907 33.055 1.00 90.69 72 ASP A N 1
ATOM 590 C CA . ASP A 1 72 ? -11.846 -3.060 32.842 1.00 90.69 72 ASP A CA 1
ATOM 591 C C . ASP A 1 72 ? -11.220 -4.035 31.834 1.00 90.69 72 ASP A C 1
ATOM 593 O O . ASP A 1 72 ? -10.906 -3.658 30.703 1.00 90.69 72 ASP A O 1
ATOM 597 N N . HIS A 1 73 ? -11.057 -5.294 32.244 1.00 87.25 73 HIS A N 1
ATOM 598 C CA . HIS A 1 73 ? -10.380 -6.319 31.452 1.00 87.25 73 HIS A CA 1
ATOM 599 C C . HIS A 1 73 ? -11.075 -6.637 30.118 1.00 87.25 73 HIS A C 1
ATOM 601 O O . HIS A 1 73 ? -10.383 -6.839 29.120 1.00 87.25 73 HIS A O 1
ATOM 607 N N . LEU A 1 74 ? -12.414 -6.648 30.060 1.00 89.06 74 LEU A N 1
ATOM 608 C CA . LEU A 1 74 ? -13.152 -6.950 28.826 1.00 89.06 74 LEU A CA 1
ATOM 609 C C . LEU A 1 74 ? -13.030 -5.797 27.835 1.00 89.06 74 LEU A C 1
ATOM 611 O O . LEU A 1 74 ? -12.823 -6.010 26.637 1.00 89.06 74 LEU A O 1
ATOM 615 N N . LEU A 1 75 ? -13.143 -4.564 28.335 1.00 89.06 75 LEU A N 1
ATOM 616 C CA . LEU A 1 75 ? -12.985 -3.370 27.508 1.00 89.06 75 LEU A CA 1
ATOM 617 C C . LEU A 1 75 ? -11.546 -3.230 27.004 1.00 89.06 75 LEU A C 1
ATOM 619 O O . LEU A 1 75 ? -11.347 -2.918 25.830 1.00 89.06 75 LEU A O 1
ATOM 623 N N . SER A 1 76 ? -10.566 -3.520 27.861 1.00 88.19 76 SER A N 1
ATOM 624 C CA . SER A 1 76 ? -9.149 -3.549 27.500 1.00 88.19 76 SER A CA 1
ATOM 625 C C . SER A 1 76 ? -8.864 -4.600 26.423 1.00 88.19 76 SER A C 1
ATOM 627 O O . SER A 1 76 ? -8.328 -4.261 25.369 1.00 88.19 76 SER A O 1
ATOM 629 N N . PHE A 1 77 ? -9.337 -5.840 26.604 1.00 89.31 77 PHE A N 1
ATOM 630 C CA . PHE A 1 77 ? -9.206 -6.898 25.597 1.00 89.31 77 PHE A CA 1
ATOM 631 C C . PHE A 1 77 ? -9.811 -6.491 24.246 1.00 89.31 77 PHE A C 1
ATOM 633 O O . PHE A 1 77 ? -9.207 -6.707 23.195 1.00 89.31 77 PHE A O 1
ATOM 640 N N . ARG A 1 78 ? -10.991 -5.858 24.251 1.00 90.06 78 ARG A N 1
ATOM 641 C CA . ARG A 1 78 ? -11.643 -5.374 23.025 1.00 90.06 78 ARG A CA 1
ATOM 642 C C . ARG A 1 78 ? -10.801 -4.317 22.302 1.00 90.06 78 ARG A C 1
ATOM 644 O O . ARG A 1 78 ? -10.691 -4.378 21.075 1.00 90.06 78 ARG A O 1
ATOM 651 N N . CYS A 1 79 ? -10.217 -3.375 23.042 1.00 90.31 79 CYS A N 1
ATOM 652 C CA . CYS A 1 79 ? -9.298 -2.379 22.495 1.00 90.31 79 CYS A CA 1
ATOM 653 C C . CYS A 1 79 ? -8.038 -3.029 21.906 1.00 90.31 79 CYS A C 1
ATOM 655 O O . CYS A 1 79 ? -7.676 -2.730 20.768 1.00 90.31 79 CYS A O 1
ATOM 657 N N . GLU A 1 80 ? -7.411 -3.956 22.638 1.00 88.75 80 GLU A N 1
ATOM 658 C CA . GLU A 1 80 ? -6.223 -4.688 22.179 1.00 88.75 80 GLU A CA 1
ATOM 659 C C . GLU A 1 80 ? -6.508 -5.498 20.905 1.00 88.75 80 GLU A C 1
ATOM 661 O O . GLU A 1 80 ? -5.728 -5.447 19.950 1.00 88.75 80 GLU A O 1
ATOM 666 N N . PHE A 1 81 ? -7.643 -6.204 20.857 1.00 90.19 81 PHE A N 1
ATOM 667 C CA . PHE A 1 81 ? -8.062 -6.985 19.693 1.00 90.19 81 PHE A CA 1
ATOM 668 C C . PHE A 1 81 ? -8.183 -6.110 18.443 1.00 90.19 81 PHE A C 1
ATOM 670 O O . PHE A 1 81 ? -7.586 -6.412 17.404 1.00 90.19 81 PHE A O 1
ATOM 677 N N . TRP A 1 82 ? -8.935 -5.009 18.533 1.00 92.19 82 TRP A N 1
ATOM 678 C CA . TRP A 1 82 ? -9.127 -4.117 17.392 1.00 92.19 82 TRP A CA 1
ATOM 679 C C . TRP A 1 82 ? -7.848 -3.378 17.018 1.00 92.19 82 TRP A C 1
ATOM 681 O O . TRP A 1 82 ? -7.534 -3.318 15.831 1.00 92.19 82 TRP A O 1
ATOM 691 N N . GLY A 1 83 ? -7.074 -2.900 17.992 1.00 89.88 83 GLY A N 1
ATOM 692 C CA . GLY A 1 83 ? -5.775 -2.275 17.747 1.00 89.88 83 GLY A CA 1
ATOM 693 C C . GLY A 1 83 ? -4.825 -3.207 16.990 1.00 89.88 83 GLY A C 1
ATOM 694 O O . GLY A 1 83 ? -4.281 -2.833 15.948 1.00 89.88 83 GLY A O 1
ATOM 695 N N . SER A 1 84 ? -4.708 -4.463 17.433 1.00 88.06 84 SER A N 1
ATOM 696 C CA . SER A 1 84 ? -3.927 -5.490 16.733 1.00 88.06 84 SER A CA 1
ATOM 697 C C . SER A 1 84 ? -4.452 -5.728 15.316 1.00 88.06 84 SER A C 1
ATOM 699 O O . SER A 1 84 ? -3.681 -5.744 14.353 1.00 88.06 84 SER A O 1
ATOM 701 N N . LYS A 1 85 ? -5.773 -5.848 15.141 1.00 90.62 85 LYS A N 1
ATOM 702 C CA . LYS A 1 85 ? -6.381 -6.047 13.821 1.00 90.62 85 LYS A CA 1
ATOM 703 C C . LYS A 1 85 ? -6.082 -4.876 12.878 1.00 90.62 85 LYS A C 1
ATOM 705 O O . LYS A 1 85 ? -5.675 -5.107 11.740 1.00 90.62 85 LYS A O 1
ATOM 710 N N . ILE A 1 86 ? -6.217 -3.630 13.337 1.00 91.94 86 ILE A N 1
ATOM 711 C CA . ILE A 1 86 ? -5.912 -2.435 12.534 1.00 91.94 86 ILE A CA 1
ATO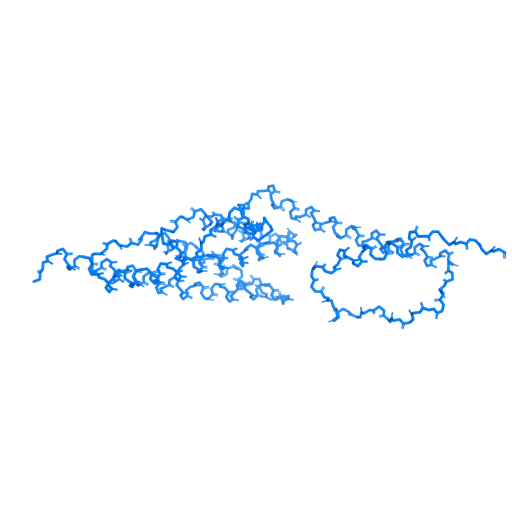M 712 C C . ILE A 1 86 ? -4.428 -2.353 12.193 1.00 91.94 86 ILE A C 1
ATOM 714 O O . ILE A 1 86 ? -4.079 -2.000 11.067 1.00 91.94 86 ILE A O 1
ATOM 718 N N . TRP A 1 87 ? -3.552 -2.754 13.108 1.00 88.88 87 TRP A N 1
ATOM 719 C CA . TRP A 1 87 ? -2.124 -2.828 12.833 1.00 88.88 87 TRP A CA 1
ATOM 720 C C . TRP A 1 87 ? -1.806 -3.788 11.671 1.00 88.88 87 TRP A C 1
ATOM 722 O O . TRP A 1 87 ? -1.074 -3.423 10.747 1.00 88.88 87 TRP A O 1
ATOM 732 N N . HIS A 1 88 ? -2.432 -4.971 11.639 1.00 88.56 88 HIS A N 1
ATOM 733 C CA . HIS A 1 88 ? -2.327 -5.891 10.497 1.00 88.56 88 HIS A CA 1
ATOM 734 C C . HIS A 1 88 ? -2.937 -5.288 9.223 1.00 88.56 88 HIS A C 1
ATOM 736 O O . HIS A 1 88 ? -2.412 -5.484 8.122 1.00 88.56 88 HIS A O 1
ATOM 742 N N . HIS A 1 89 ? -4.026 -4.517 9.350 1.00 91.62 89 HIS A N 1
ATOM 743 C CA . HIS A 1 89 ? -4.584 -3.773 8.223 1.00 91.62 89 HIS A CA 1
ATOM 744 C C . HIS A 1 89 ? -3.608 -2.777 7.624 1.00 91.62 89 HIS A C 1
ATOM 746 O O . HIS A 1 89 ? -3.424 -2.791 6.402 1.00 91.62 89 HIS A O 1
ATOM 752 N N . ARG A 1 90 ? -2.934 -2.004 8.470 1.00 91.12 90 ARG A N 1
ATOM 753 C CA . ARG A 1 90 ? -1.908 -1.049 8.068 1.00 91.12 90 ARG A CA 1
ATOM 754 C C . ARG A 1 90 ? -0.772 -1.731 7.315 1.00 91.12 90 ARG A C 1
ATOM 756 O O . ARG A 1 90 ? -0.460 -1.299 6.211 1.00 91.12 90 ARG A O 1
ATOM 763 N N . LEU A 1 91 ? -0.198 -2.809 7.857 1.00 89.06 91 LEU A N 1
ATOM 764 C CA . LEU A 1 91 ? 0.911 -3.505 7.195 1.00 89.06 91 LEU A CA 1
ATOM 765 C C . LEU A 1 91 ? 0.538 -4.048 5.816 1.00 89.06 91 LEU A C 1
ATOM 767 O O . LEU A 1 91 ? 1.245 -3.793 4.847 1.00 89.06 91 LEU A O 1
ATOM 771 N N . ALA A 1 92 ? -0.579 -4.767 5.715 1.00 90.88 92 ALA A N 1
ATOM 772 C CA . ALA A 1 92 ? -1.007 -5.328 4.437 1.00 90.88 92 ALA A CA 1
ATOM 773 C C . ALA A 1 92 ? -1.338 -4.230 3.413 1.00 90.88 92 ALA A C 1
ATOM 775 O O . ALA A 1 92 ? -1.063 -4.389 2.228 1.00 90.88 92 ALA A O 1
ATOM 776 N N . THR A 1 93 ? -1.909 -3.109 3.869 1.00 92.50 93 THR A N 1
ATOM 777 C CA . THR A 1 93 ? -2.188 -1.954 3.002 1.00 92.50 93 THR A CA 1
ATOM 778 C C . THR A 1 93 ? -0.895 -1.306 2.517 1.00 92.50 93 THR A C 1
ATOM 780 O O . THR A 1 93 ? -0.797 -1.012 1.334 1.00 92.50 93 THR A O 1
ATOM 783 N N . LEU A 1 94 ? 0.103 -1.130 3.391 1.00 92.69 94 LEU A N 1
ATOM 784 C CA . LEU A 1 94 ? 1.423 -0.612 3.015 1.00 92.69 94 LEU A CA 1
ATOM 785 C C . LEU A 1 94 ? 2.098 -1.505 1.974 1.00 92.69 94 LEU A C 1
ATOM 787 O O . LEU A 1 94 ? 2.527 -1.009 0.938 1.00 92.69 94 LEU A O 1
ATOM 791 N N . TYR A 1 95 ? 2.139 -2.816 2.220 1.00 91.06 95 TYR A N 1
ATOM 792 C CA . TYR A 1 95 ? 2.743 -3.767 1.292 1.00 91.06 95 TYR A CA 1
ATOM 793 C C . TYR A 1 95 ? 2.079 -3.708 -0.089 1.00 91.06 95 TYR A C 1
ATOM 795 O O . TYR A 1 95 ? 2.756 -3.534 -1.099 1.00 91.06 95 TYR A O 1
ATOM 803 N N . LEU A 1 96 ? 0.748 -3.793 -0.130 1.00 91.69 96 LEU A N 1
ATOM 804 C CA . LEU A 1 96 ? 0.008 -3.802 -1.388 1.00 91.69 96 LEU A CA 1
ATOM 805 C C . LEU A 1 96 ? 0.079 -2.452 -2.113 1.00 91.69 96 LEU A C 1
ATOM 807 O O . LEU A 1 96 ? 0.232 -2.424 -3.329 1.00 91.69 96 LEU A O 1
ATOM 811 N N . ALA A 1 97 ? 0.018 -1.337 -1.381 1.00 92.69 97 ALA A N 1
ATOM 812 C CA . ALA A 1 97 ? 0.202 -0.011 -1.960 1.00 92.69 97 ALA A CA 1
ATOM 813 C C . ALA A 1 97 ? 1.602 0.143 -2.563 1.00 92.69 97 ALA A C 1
ATOM 815 O O . ALA A 1 97 ? 1.712 0.683 -3.655 1.00 92.69 97 ALA A O 1
ATOM 816 N N . ASN A 1 98 ? 2.651 -0.370 -1.910 1.00 92.62 98 ASN A N 1
ATOM 817 C CA . ASN A 1 98 ? 3.999 -0.363 -2.477 1.00 92.62 98 ASN A CA 1
ATOM 818 C C . ASN A 1 98 ? 4.060 -1.144 -3.799 1.00 92.62 98 ASN A C 1
ATOM 820 O O . ASN A 1 98 ? 4.595 -0.622 -4.769 1.00 92.62 98 ASN A O 1
ATOM 824 N N . GLN A 1 99 ? 3.466 -2.342 -3.861 1.00 90.56 99 GLN A N 1
ATOM 825 C CA . GLN A 1 99 ? 3.410 -3.135 -5.099 1.00 90.56 99 GLN A CA 1
ATOM 826 C C . GLN A 1 99 ? 2.676 -2.397 -6.223 1.00 90.56 99 GLN A C 1
ATOM 828 O O . GLN A 1 99 ? 3.187 -2.293 -7.334 1.00 90.56 99 GLN A O 1
ATOM 833 N N . VAL A 1 100 ? 1.510 -1.819 -5.918 1.00 90.25 100 VAL A N 1
ATOM 834 C CA . VAL A 1 100 ? 0.742 -1.021 -6.883 1.00 90.25 100 VAL A CA 1
ATOM 835 C C . VAL A 1 100 ? 1.540 0.193 -7.343 1.00 90.25 100 VAL A C 1
ATOM 837 O O . VAL A 1 100 ? 1.643 0.430 -8.537 1.00 90.25 100 VAL A O 1
ATOM 840 N N . ILE A 1 101 ? 2.154 0.947 -6.431 1.00 90.81 101 ILE A N 1
ATOM 841 C CA . ILE A 1 101 ? 2.971 2.109 -6.796 1.00 90.81 101 ILE A CA 1
ATOM 842 C C . ILE A 1 101 ? 4.117 1.694 -7.726 1.00 90.81 101 ILE A C 1
ATOM 844 O O . ILE A 1 101 ? 4.318 2.344 -8.748 1.00 90.81 101 ILE A O 1
ATOM 848 N N . THR A 1 102 ? 4.842 0.619 -7.402 1.00 89.00 102 THR A N 1
ATOM 849 C CA . THR A 1 102 ? 5.925 0.101 -8.247 1.00 89.00 102 THR A CA 1
ATOM 850 C C . THR A 1 102 ? 5.414 -0.287 -9.631 1.00 89.00 102 THR A C 1
ATOM 852 O O . THR A 1 102 ? 5.975 0.184 -10.617 1.00 89.00 102 THR A O 1
ATOM 855 N N . TYR A 1 103 ? 4.324 -1.055 -9.706 1.00 87.25 103 TYR A N 1
ATOM 856 C CA . TYR A 1 103 ? 3.703 -1.456 -10.969 1.00 87.25 103 TYR A CA 1
ATOM 857 C C . TYR A 1 103 ? 3.328 -0.244 -11.831 1.00 87.25 103 TYR A C 1
ATOM 859 O O . TYR A 1 103 ? 3.695 -0.167 -13.000 1.00 87.25 103 TYR A O 1
ATOM 867 N N . ILE A 1 104 ? 2.655 0.754 -11.248 1.00 85.00 104 ILE A N 1
ATOM 868 C CA . ILE A 1 104 ? 2.215 1.927 -12.010 1.00 85.00 104 ILE A CA 1
ATOM 869 C C . ILE A 1 104 ? 3.412 2.786 -12.447 1.00 85.00 104 ILE A C 1
ATOM 871 O O . ILE A 1 104 ? 3.424 3.294 -13.566 1.00 85.00 104 ILE A O 1
ATOM 875 N N . ILE A 1 105 ? 4.430 2.954 -11.596 1.00 85.88 105 ILE A N 1
ATOM 876 C CA . ILE A 1 105 ? 5.647 3.696 -11.962 1.00 85.88 105 ILE A CA 1
ATOM 877 C C . ILE A 1 105 ? 6.328 3.044 -13.166 1.00 85.88 105 ILE A C 1
ATOM 879 O O . ILE A 1 105 ? 6.736 3.752 -14.081 1.00 85.88 105 ILE A O 1
ATOM 883 N N . VAL A 1 106 ? 6.438 1.718 -13.163 1.00 84.12 106 VAL A N 1
ATOM 884 C CA . VAL A 1 106 ? 7.101 0.954 -14.221 1.00 84.12 106 VAL A CA 1
ATOM 885 C C . VAL A 1 106 ? 6.312 1.004 -15.531 1.00 84.12 106 VAL A C 1
ATOM 887 O O . VAL A 1 106 ? 6.869 1.364 -16.562 1.00 84.12 106 VAL A O 1
ATOM 890 N N . HIS A 1 107 ? 5.012 0.712 -15.495 1.00 78.38 107 HIS A N 1
ATOM 891 C CA . HIS A 1 107 ? 4.228 0.504 -16.718 1.00 78.38 107 HIS A CA 1
ATOM 892 C C . HIS A 1 107 ? 3.470 1.742 -17.212 1.00 78.38 107 HIS A C 1
ATOM 894 O O . HIS A 1 107 ? 2.903 1.720 -18.302 1.00 78.38 107 HIS A O 1
ATOM 900 N N . CYS A 1 108 ? 3.382 2.812 -16.417 1.00 70.25 108 CYS A N 1
ATOM 901 C CA . CYS A 1 108 ? 2.495 3.943 -16.717 1.00 70.25 108 CYS A CA 1
ATOM 902 C C . CYS A 1 108 ? 3.124 5.315 -16.487 1.00 70.25 108 CYS A C 1
ATOM 904 O O . CYS A 1 108 ? 2.403 6.314 -16.459 1.00 70.25 108 CYS A O 1
ATOM 906 N N . VAL A 1 109 ? 4.453 5.402 -16.364 1.00 66.06 109 VAL A N 1
ATOM 907 C CA . VAL A 1 109 ? 5.145 6.698 -16.243 1.00 66.06 109 VAL A CA 1
ATOM 908 C C . VAL A 1 109 ? 4.851 7.627 -17.429 1.00 66.06 109 VAL A C 1
ATOM 910 O O . VAL A 1 109 ? 4.784 8.845 -17.255 1.00 66.06 109 VAL A O 1
ATOM 913 N N . GLU A 1 110 ? 4.610 7.051 -18.607 1.00 66.06 110 GLU A N 1
ATOM 914 C CA . GLU A 1 110 ? 4.350 7.775 -19.855 1.00 66.06 110 GLU A CA 1
ATOM 915 C C . GLU A 1 110 ? 2.899 8.278 -19.976 1.00 66.06 110 GLU A C 1
ATOM 917 O O . GLU A 1 110 ? 2.613 9.171 -20.773 1.00 66.06 110 GLU A O 1
ATOM 922 N N . ILE A 1 111 ? 1.979 7.775 -19.141 1.00 68.75 111 ILE A N 1
ATOM 923 C CA . ILE A 1 111 ? 0.563 8.161 -19.160 1.00 68.75 111 ILE A CA 1
ATOM 924 C C . ILE A 1 111 ? 0.347 9.353 -18.218 1.00 68.75 111 ILE A C 1
ATOM 926 O O . ILE A 1 111 ? 0.142 9.213 -17.008 1.00 68.75 111 ILE A O 1
ATOM 930 N N . THR A 1 112 ? 0.369 10.558 -18.787 1.00 66.88 112 THR A N 1
ATOM 931 C CA . THR A 1 112 ? 0.283 11.834 -18.051 1.00 66.88 112 THR A CA 1
ATOM 932 C C . THR A 1 112 ? -0.981 11.980 -17.198 1.00 66.88 112 THR A C 1
ATOM 934 O O . THR A 1 112 ? -0.933 12.590 -16.129 1.00 66.88 112 THR A O 1
ATOM 937 N N . THR A 1 113 ? -2.099 11.372 -17.602 1.00 71.81 113 THR A N 1
ATOM 938 C CA . THR A 1 113 ? -3.393 11.467 -16.902 1.00 71.81 113 THR A CA 1
ATOM 939 C C . THR A 1 113 ? -3.399 10.803 -15.521 1.00 71.81 113 THR A C 1
ATOM 941 O O . THR A 1 113 ? -4.196 11.188 -14.666 1.00 71.81 113 THR A O 1
ATOM 944 N N . HIS A 1 114 ? -2.504 9.848 -15.250 1.00 74.56 114 HIS A N 1
ATOM 945 C CA . HIS A 1 114 ? -2.493 9.093 -13.988 1.00 74.56 114 HIS A CA 1
ATOM 946 C C . HIS A 1 114 ? -1.385 9.514 -13.012 1.00 74.56 114 HIS A C 1
ATOM 948 O O . HIS A 1 114 ? -1.409 9.114 -11.845 1.00 74.56 114 HIS A O 1
ATOM 954 N N . GLN A 1 115 ? -0.466 10.389 -13.430 1.00 78.88 115 GLN A N 1
ATOM 955 C CA . GLN A 1 115 ? 0.674 10.830 -12.614 1.00 78.88 115 GLN A CA 1
ATOM 956 C C . GLN A 1 115 ? 0.244 11.477 -11.287 1.00 78.88 115 GLN A C 1
ATOM 958 O O . GLN A 1 115 ? 0.785 11.158 -10.225 1.00 78.88 115 GLN A O 1
ATOM 963 N N . ALA A 1 116 ? -0.789 12.325 -11.313 1.00 83.94 116 ALA A N 1
ATOM 964 C CA . ALA A 1 116 ? -1.320 12.963 -10.106 1.00 83.94 116 ALA A CA 1
ATOM 965 C C . ALA A 1 116 ? -1.884 11.943 -9.097 1.00 83.94 116 ALA A C 1
ATOM 967 O O . ALA A 1 116 ? -1.743 12.112 -7.883 1.00 83.94 116 ALA A O 1
ATOM 968 N N . ASN A 1 117 ? -2.488 10.860 -9.589 1.00 87.44 117 ASN A N 1
ATOM 969 C CA . ASN A 1 117 ? -3.063 9.811 -8.751 1.00 87.44 117 ASN A CA 1
ATOM 970 C C . ASN A 1 117 ? -1.973 8.955 -8.091 1.00 87.44 117 ASN A C 1
ATOM 972 O O . ASN A 1 117 ? -2.083 8.635 -6.906 1.00 87.44 117 ASN A O 1
ATOM 976 N N . ILE A 1 118 ? -0.876 8.681 -8.803 1.00 87.88 118 ILE A N 1
ATOM 977 C CA . ILE A 1 118 ? 0.302 8.000 -8.241 1.00 87.88 118 ILE A CA 1
ATOM 978 C C . ILE A 1 118 ? 0.900 8.825 -7.100 1.00 87.88 118 ILE A C 1
ATOM 980 O O . ILE A 1 118 ? 1.162 8.289 -6.025 1.00 87.88 118 ILE A O 1
ATOM 984 N N . ILE A 1 119 ? 1.069 10.139 -7.288 1.00 88.62 119 ILE A N 1
ATOM 985 C CA . ILE A 1 119 ? 1.632 11.026 -6.256 1.00 88.62 119 ILE A CA 1
ATOM 986 C C . ILE A 1 119 ? 0.758 11.035 -4.995 1.00 88.62 119 ILE A C 1
ATOM 988 O O . ILE A 1 119 ? 1.279 10.984 -3.875 1.00 88.62 119 ILE A O 1
ATOM 992 N N . LYS A 1 120 ? -0.571 11.056 -5.152 1.00 91.94 120 LYS A N 1
ATOM 993 C CA . LYS A 1 120 ? -1.504 10.964 -4.020 1.00 91.94 120 LYS A CA 1
ATOM 994 C C . LYS A 1 120 ? -1.385 9.614 -3.301 1.00 91.94 120 LYS A C 1
ATOM 996 O O .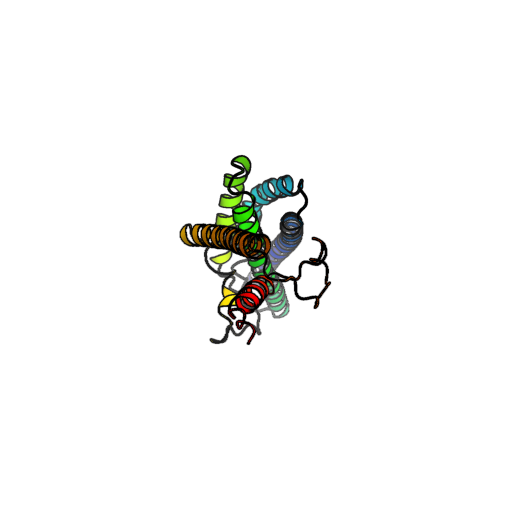 LYS A 1 120 ? -1.360 9.588 -2.071 1.00 91.94 120 LYS A O 1
ATOM 1001 N N . LEU A 1 121 ? -1.226 8.512 -4.038 1.00 92.50 121 LEU A N 1
ATOM 1002 C CA . LEU A 1 121 ? -1.016 7.181 -3.458 1.00 92.50 121 LEU A CA 1
ATOM 1003 C C . LEU A 1 121 ? 0.336 7.065 -2.727 1.00 92.50 121 LEU A C 1
ATOM 1005 O O . LEU A 1 121 ? 0.386 6.523 -1.623 1.00 92.50 121 LEU A O 1
ATOM 1009 N N . VAL A 1 122 ? 1.411 7.637 -3.281 1.00 92.88 122 VAL A N 1
ATOM 1010 C CA . VAL A 1 122 ? 2.737 7.732 -2.635 1.00 92.88 122 VAL A CA 1
ATOM 1011 C C . VAL A 1 122 ? 2.668 8.560 -1.353 1.00 92.88 122 VAL A C 1
ATOM 1013 O O . VAL A 1 122 ? 3.239 8.175 -0.330 1.00 92.88 122 VAL A O 1
ATOM 1016 N N . THR A 1 123 ? 1.953 9.686 -1.385 1.00 93.75 123 THR A N 1
ATOM 1017 C CA . THR A 1 123 ? 1.739 10.538 -0.206 1.00 93.75 123 THR A CA 1
ATOM 1018 C C . THR A 1 123 ? 1.011 9.767 0.890 1.00 93.75 123 THR A C 1
ATOM 1020 O O . THR A 1 123 ? 1.503 9.703 2.016 1.00 93.75 123 THR A O 1
ATOM 1023 N N . PHE A 1 124 ? -0.093 9.101 0.542 1.00 95.06 124 PHE A N 1
ATOM 1024 C CA . PHE A 1 124 ? -0.837 8.241 1.461 1.00 95.06 124 PHE A CA 1
ATOM 1025 C C . PHE A 1 124 ? 0.036 7.123 2.043 1.00 95.06 124 PHE A C 1
ATOM 1027 O O . PHE A 1 124 ? 0.021 6.908 3.253 1.00 95.06 124 PHE A O 1
ATOM 1034 N N . PHE A 1 125 ? 0.822 6.432 1.211 1.00 94.94 125 PHE A N 1
ATOM 1035 C CA . PHE A 1 125 ? 1.738 5.384 1.663 1.00 94.94 125 PHE A CA 1
ATOM 1036 C C . PHE A 1 125 ? 2.738 5.928 2.690 1.00 94.94 125 PHE A C 1
ATOM 1038 O O . PHE A 1 125 ? 2.892 5.357 3.768 1.00 94.94 125 PHE A O 1
ATOM 1045 N N . ASN A 1 126 ? 3.388 7.051 2.381 1.00 94.19 126 ASN A N 1
ATOM 1046 C CA . ASN A 1 126 ? 4.391 7.651 3.257 1.00 94.19 126 ASN A CA 1
ATOM 1047 C C . ASN A 1 126 ? 3.781 8.150 4.573 1.00 94.19 126 ASN A C 1
ATOM 1049 O O . ASN A 1 126 ? 4.404 8.009 5.624 1.00 94.19 126 ASN A O 1
ATOM 1053 N N . GLU A 1 127 ? 2.577 8.715 4.540 1.00 94.56 127 GLU A N 1
ATOM 1054 C CA . GLU A 1 127 ? 1.868 9.134 5.749 1.00 94.56 127 GLU A CA 1
ATOM 1055 C C . GLU A 1 127 ? 1.461 7.924 6.601 1.00 94.56 127 GLU A C 1
ATOM 1057 O O . GLU A 1 127 ? 1.772 7.878 7.792 1.00 94.56 127 GLU A O 1
ATOM 1062 N N . LEU A 1 128 ? 0.887 6.887 5.982 1.00 92.81 128 LEU A N 1
ATOM 1063 C CA . LEU A 1 128 ? 0.488 5.648 6.654 1.00 92.81 128 LEU A CA 1
ATOM 1064 C C . LEU A 1 128 ? 1.704 4.949 7.277 1.00 92.81 128 LEU A C 1
ATOM 1066 O O . LEU A 1 128 ? 1.618 4.393 8.376 1.00 92.81 128 LEU A O 1
ATOM 1070 N N . LEU A 1 129 ? 2.855 5.006 6.603 1.00 91.38 129 LEU A N 1
ATOM 1071 C CA . LEU A 1 129 ? 4.120 4.474 7.094 1.00 91.38 129 LEU A CA 1
ATOM 1072 C C . LEU A 1 129 ? 4.602 5.219 8.346 1.00 91.38 129 LEU A C 1
ATOM 1074 O O . LEU A 1 129 ? 5.109 4.581 9.266 1.00 91.38 129 LEU A O 1
ATOM 1078 N N . ASN A 1 130 ? 4.383 6.532 8.429 1.00 89.00 130 ASN A N 1
ATOM 1079 C CA . ASN A 1 130 ? 4.786 7.338 9.585 1.00 89.00 130 ASN A CA 1
ATOM 1080 C C . ASN A 1 130 ? 3.832 7.210 10.783 1.00 89.00 130 ASN A C 1
ATOM 1082 O O . ASN A 1 130 ? 4.188 7.627 11.886 1.00 89.00 130 ASN A O 1
ATOM 1086 N N . LEU A 1 131 ? 2.641 6.624 10.607 1.00 87.81 131 LEU A N 1
ATOM 1087 C CA . LEU A 1 131 ? 1.719 6.413 11.720 1.00 87.81 131 LEU A CA 1
ATOM 1088 C C . LEU A 1 131 ? 2.290 5.436 12.747 1.00 87.81 131 LEU A C 1
ATOM 1090 O O . LEU A 1 131 ? 2.531 4.260 12.456 1.00 87.81 131 LEU A O 1
ATOM 1094 N N . ASN A 1 132 ? 2.426 5.920 13.979 1.00 75.31 132 ASN A N 1
ATOM 1095 C CA . ASN A 1 132 ? 2.810 5.106 15.119 1.00 75.31 132 ASN A CA 1
ATOM 1096 C C . ASN A 1 132 ? 1.552 4.558 15.808 1.00 75.31 132 ASN A C 1
ATOM 1098 O O . ASN A 1 132 ? 0.948 5.219 16.650 1.00 75.31 132 ASN A O 1
ATOM 1102 N N . ILE A 1 133 ? 1.123 3.357 15.415 1.00 69.88 133 ILE A N 1
ATOM 1103 C CA . ILE A 1 133 ? -0.005 2.682 16.067 1.00 69.88 133 ILE A CA 1
ATOM 1104 C C . ILE A 1 133 ? 0.510 2.042 17.359 1.00 69.88 133 ILE A C 1
ATOM 1106 O O . ILE A 1 133 ? 1.268 1.072 17.325 1.00 69.88 133 ILE A O 1
ATOM 1110 N N . THR A 1 134 ? 0.078 2.600 18.492 1.00 61.72 134 THR A N 1
ATOM 1111 C CA . THR A 1 134 ? 0.534 2.249 19.852 1.00 61.72 134 THR A CA 1
ATOM 1112 C C . THR A 1 134 ? 0.310 0.780 20.232 1.00 61.72 134 THR A C 1
ATOM 1114 O O . THR A 1 134 ? 1.044 0.229 21.050 1.00 61.72 134 THR A O 1
ATOM 1117 N N . SER A 1 135 ? -0.651 0.102 19.601 1.00 59.12 135 SER A N 1
ATOM 1118 C CA . SER A 1 135 ? -0.897 -1.329 19.777 1.00 59.12 135 SER A CA 1
ATOM 1119 C C . SER A 1 135 ? -0.011 -2.163 18.845 1.00 59.12 135 SER A C 1
ATOM 1121 O O . SER A 1 135 ? -0.456 -2.634 17.793 1.00 59.12 135 SER A O 1
ATOM 1123 N N . LYS A 1 136 ? 1.258 -2.363 19.212 1.00 59.28 136 LYS A N 1
ATOM 1124 C CA . LYS A 1 136 ? 2.085 -3.377 18.544 1.00 59.28 136 LYS A CA 1
ATOM 1125 C C . LYS A 1 136 ? 1.555 -4.771 18.924 1.00 59.28 136 LYS A C 1
ATOM 1127 O O . LYS A 1 136 ? 1.332 -5.009 20.113 1.00 59.28 136 LYS A O 1
ATOM 1132 N N . PRO A 1 137 ? 1.343 -5.700 17.974 1.00 59.59 137 PRO A N 1
ATOM 1133 C CA . PRO A 1 137 ? 0.846 -7.029 18.310 1.00 59.59 137 PRO A CA 1
ATOM 1134 C C . PRO A 1 137 ? 1.814 -7.754 19.250 1.00 59.59 137 PRO A C 1
ATOM 1136 O O . PRO A 1 137 ? 3.032 -7.738 19.035 1.00 59.59 137 PRO A O 1
ATOM 1139 N N . ARG A 1 138 ? 1.272 -8.425 20.273 1.00 54.09 138 ARG A N 1
ATOM 1140 C CA . ARG A 1 138 ? 2.044 -9.369 21.091 1.00 54.09 138 ARG A CA 1
ATOM 1141 C C . ARG A 1 138 ? 2.565 -10.480 20.168 1.00 54.09 138 ARG A C 1
ATOM 1143 O O . ARG A 1 138 ? 1.785 -11.065 19.426 1.00 54.09 138 ARG A O 1
ATOM 1150 N N . GLY A 1 139 ? 3.874 -10.734 20.191 1.00 52.53 139 GLY A N 1
ATOM 1151 C CA . GLY A 1 139 ? 4.523 -11.777 19.383 1.00 52.53 139 GLY A CA 1
ATOM 1152 C C . GLY A 1 139 ? 5.330 -11.286 18.177 1.00 52.53 139 GLY A C 1
ATOM 1153 O O . GLY A 1 139 ? 6.100 -12.063 17.626 1.00 52.53 139 GLY A O 1
ATOM 1154 N N . ILE A 1 140 ? 5.246 -10.003 17.796 1.00 53.16 140 ILE A N 1
ATOM 1155 C CA . ILE A 1 140 ? 6.126 -9.438 16.756 1.00 53.16 140 ILE A CA 1
ATOM 1156 C C . ILE A 1 140 ? 7.360 -8.837 17.425 1.00 53.16 140 ILE A C 1
ATOM 1158 O O . ILE A 1 140 ? 7.503 -7.619 17.603 1.00 53.16 140 ILE A O 1
ATOM 1162 N N . THR A 1 141 ? 8.273 -9.716 17.822 1.00 48.69 141 THR A N 1
ATOM 1163 C CA . THR A 1 141 ? 9.658 -9.344 18.087 1.00 48.69 141 THR A CA 1
ATOM 1164 C C . THR A 1 141 ? 10.297 -9.008 16.744 1.00 48.69 141 THR A C 1
ATOM 1166 O O . THR A 1 141 ? 10.614 -9.882 15.947 1.00 48.69 141 THR A O 1
ATOM 1169 N N . VAL A 1 142 ? 10.480 -7.713 16.471 1.00 49.94 142 VAL A N 1
ATOM 1170 C CA . VAL A 1 142 ? 11.413 -7.271 15.424 1.00 49.94 142 VAL A CA 1
ATOM 1171 C C . VAL A 1 142 ? 12.799 -7.615 15.955 1.00 49.94 142 VAL A C 1
ATOM 1173 O O . VAL A 1 142 ? 13.440 -6.815 16.634 1.00 49.94 142 VAL A O 1
ATOM 1176 N N . VAL A 1 143 ? 13.203 -8.869 15.774 1.00 41.72 143 VAL A N 1
ATOM 1177 C CA . VAL A 1 143 ? 14.549 -9.322 16.102 1.00 41.72 143 VAL A CA 1
ATOM 1178 C C . VAL A 1 143 ? 15.491 -8.637 15.114 1.00 41.72 143 VAL A C 1
ATOM 1180 O O . VAL A 1 143 ? 15.140 -8.444 13.946 1.00 41.72 143 VAL A O 1
ATOM 1183 N N . LYS A 1 144 ? 16.702 -8.290 15.558 1.00 46.88 144 LYS A N 1
ATOM 1184 C CA . LYS A 1 144 ? 17.743 -7.645 14.733 1.00 46.88 144 LYS A CA 1
ATOM 1185 C C . LYS A 1 144 ? 18.123 -8.426 13.453 1.00 46.88 144 LYS A C 1
ATOM 1187 O O . LYS A 1 144 ? 18.812 -7.871 12.613 1.00 46.88 144 LYS A O 1
ATOM 1192 N N . ASN A 1 145 ? 17.622 -9.654 13.282 1.00 52.25 145 ASN A N 1
ATOM 1193 C CA . ASN A 1 145 ? 17.812 -10.521 12.115 1.00 52.25 145 ASN A CA 1
ATOM 1194 C C . ASN A 1 145 ? 16.622 -10.532 11.134 1.00 52.25 145 ASN A C 1
ATOM 1196 O O . ASN A 1 145 ? 16.497 -11.452 10.331 1.00 52.25 145 ASN A O 1
ATOM 1200 N N . THR A 1 146 ? 15.710 -9.555 11.196 1.00 58.03 146 THR A N 1
ATOM 1201 C CA . THR A 1 146 ? 14.633 -9.468 10.194 1.00 58.03 146 THR A CA 1
ATOM 1202 C C . THR A 1 146 ? 15.262 -9.184 8.828 1.00 58.03 146 THR A C 1
ATOM 1204 O O . THR A 1 146 ? 15.965 -8.184 8.681 1.00 58.03 146 THR A O 1
ATOM 1207 N N . CYS A 1 147 ? 15.040 -10.069 7.849 1.00 55.88 147 CYS A N 1
ATOM 1208 C CA . CYS A 1 147 ? 15.693 -9.996 6.544 1.00 55.88 147 CYS A CA 1
ATOM 1209 C C . CYS A 1 147 ? 15.497 -8.603 5.905 1.00 55.88 147 CYS A C 1
ATOM 1211 O O . CYS A 1 147 ? 14.350 -8.170 5.746 1.00 55.88 147 CYS A O 1
ATOM 1213 N N . PRO A 1 148 ? 16.576 -7.885 5.534 1.00 62.81 148 PRO A N 1
ATOM 1214 C CA . PRO A 1 148 ? 16.479 -6.540 4.968 1.00 62.81 148 PRO A CA 1
ATOM 1215 C C . PRO A 1 148 ? 15.587 -6.442 3.724 1.00 62.81 148 PRO A C 1
ATOM 1217 O O . PRO A 1 148 ? 14.986 -5.387 3.506 1.00 62.81 148 PRO A O 1
ATOM 1220 N N . SER A 1 149 ? 15.466 -7.523 2.942 1.00 63.03 149 SER A N 1
ATOM 1221 C CA . SER A 1 149 ? 14.574 -7.596 1.778 1.00 63.03 149 SER A CA 1
ATOM 1222 C C . SER A 1 149 ? 13.093 -7.585 2.174 1.00 63.03 149 SER A C 1
ATOM 1224 O O . SER A 1 149 ? 12.306 -6.873 1.558 1.00 63.03 149 SER A O 1
ATOM 1226 N N . LEU A 1 150 ? 12.709 -8.247 3.272 1.00 63.59 150 LEU A N 1
ATOM 1227 C CA . LEU A 1 150 ? 11.329 -8.232 3.787 1.00 63.59 150 LEU A CA 1
ATOM 1228 C C . LEU A 1 150 ? 10.907 -6.851 4.311 1.00 63.59 150 LEU A C 1
ATOM 1230 O O . LEU A 1 15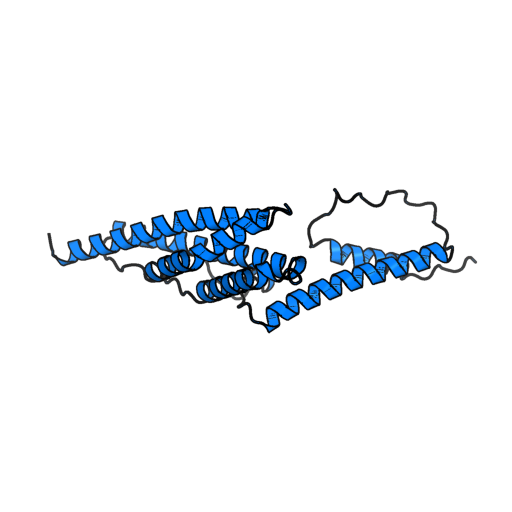0 ? 9.721 -6.526 4.340 1.00 63.59 150 LEU A O 1
ATOM 1234 N N . LEU A 1 151 ? 11.873 -6.022 4.717 1.00 68.75 151 LEU A N 1
ATOM 1235 C CA . LEU A 1 151 ? 11.634 -4.649 5.174 1.00 68.75 151 LEU A CA 1
ATOM 1236 C C . LEU A 1 151 ? 11.694 -3.617 4.043 1.00 68.75 151 LEU A C 1
ATOM 1238 O O . LEU A 1 151 ? 11.313 -2.463 4.246 1.00 68.75 151 LEU A O 1
ATOM 1242 N N . GLN A 1 152 ? 12.164 -4.002 2.856 1.00 70.62 152 GLN A N 1
ATOM 1243 C CA . GLN A 1 152 ? 12.316 -3.100 1.718 1.00 70.62 152 GLN A CA 1
ATOM 1244 C C . GLN A 1 152 ? 10.992 -2.434 1.287 1.00 70.62 152 GLN A C 1
ATOM 1246 O O . GLN A 1 152 ? 11.025 -1.219 1.074 1.00 70.62 152 GLN A O 1
ATOM 1251 N N . PRO A 1 153 ? 9.834 -3.133 1.248 1.00 72.19 153 PRO A N 1
ATOM 1252 C CA . PRO A 1 153 ? 8.536 -2.527 0.917 1.00 72.19 153 PRO A CA 1
ATOM 1253 C C . PRO A 1 153 ? 8.003 -1.553 1.977 1.00 72.19 153 PRO A C 1
ATOM 1255 O O . PRO A 1 153 ? 7.032 -0.849 1.732 1.00 72.19 153 PRO A O 1
ATOM 1258 N N . PHE A 1 154 ? 8.617 -1.510 3.164 1.00 79.88 154 PHE A N 1
ATOM 1259 C CA . PHE A 1 154 ? 8.252 -0.613 4.266 1.00 79.88 154 PHE A CA 1
ATOM 1260 C C . PHE A 1 154 ? 9.227 0.562 4.404 1.00 79.88 154 PHE A C 1
ATOM 1262 O O . PHE A 1 154 ? 9.327 1.181 5.465 1.00 79.88 154 PHE A O 1
ATOM 1269 N N . ARG A 1 155 ? 9.979 0.876 3.346 1.00 83.88 155 ARG A N 1
ATOM 1270 C CA . ARG A 1 155 ? 10.815 2.076 3.295 1.00 83.88 155 ARG A CA 1
ATOM 1271 C C . ARG A 1 155 ? 10.028 3.234 2.709 1.00 83.88 155 ARG A C 1
ATOM 1273 O O . ARG A 1 155 ? 9.214 3.055 1.812 1.00 83.88 155 ARG A O 1
ATOM 1280 N N . ARG A 1 156 ? 10.320 4.439 3.196 1.00 87.06 156 ARG A N 1
ATOM 1281 C CA . ARG A 1 156 ? 9.754 5.675 2.655 1.00 87.06 156 ARG A CA 1
ATOM 1282 C C . ARG A 1 156 ? 10.039 5.760 1.152 1.00 87.06 156 ARG A C 1
ATOM 1284 O O . ARG A 1 156 ? 11.190 5.629 0.731 1.00 87.06 156 ARG A O 1
ATOM 1291 N N . LEU A 1 157 ? 9.006 6.035 0.365 1.00 88.56 157 LEU A N 1
ATOM 1292 C CA . LEU A 1 157 ? 9.127 6.263 -1.070 1.00 88.56 157 LEU A CA 1
ATOM 1293 C C . LEU A 1 157 ? 9.528 7.719 -1.304 1.00 88.56 157 LEU A C 1
ATOM 1295 O O . LEU A 1 157 ? 8.689 8.620 -1.336 1.00 88.56 157 LEU A O 1
ATOM 1299 N N . SER A 1 158 ? 10.838 7.950 -1.383 1.00 87.38 158 SER A N 1
ATOM 1300 C CA . SER A 1 158 ? 11.419 9.224 -1.809 1.00 87.38 158 SER A CA 1
ATOM 1301 C C . SER A 1 158 ? 11.486 9.313 -3.334 1.00 87.38 158 SER A C 1
ATOM 1303 O O . SER A 1 158 ? 11.425 8.298 -4.027 1.00 87.38 158 SER A O 1
ATOM 1305 N N . ILE A 1 159 ? 11.701 10.524 -3.854 1.00 84.31 159 ILE A N 1
ATOM 1306 C CA . ILE A 1 159 ? 11.976 10.744 -5.283 1.00 84.31 159 ILE A CA 1
ATOM 1307 C C . ILE A 1 159 ? 13.145 9.861 -5.738 1.00 84.31 159 ILE A C 1
ATOM 1309 O O . ILE A 1 159 ? 13.038 9.166 -6.740 1.00 84.31 159 ILE A O 1
ATOM 1313 N N . THR A 1 160 ? 14.227 9.799 -4.957 1.00 86.00 160 THR A N 1
ATOM 1314 C CA . THR A 1 160 ? 15.377 8.933 -5.252 1.00 86.00 160 THR A CA 1
ATOM 1315 C C . THR A 1 160 ? 14.981 7.463 -5.353 1.00 86.00 160 THR A C 1
ATOM 1317 O O . THR A 1 160 ? 15.451 6.771 -6.248 1.00 86.00 160 THR A O 1
ATOM 1320 N N . LYS A 1 161 ? 14.099 6.970 -4.472 1.00 86.31 161 LYS A N 1
ATOM 1321 C CA . LYS A 1 161 ? 13.650 5.574 -4.521 1.00 86.31 161 LYS A CA 1
ATOM 1322 C C . LYS A 1 161 ? 12.785 5.293 -5.752 1.00 86.31 161 LYS A C 1
ATOM 1324 O O . LYS A 1 161 ? 12.932 4.236 -6.354 1.00 86.31 161 LYS A O 1
ATOM 1329 N N . ILE A 1 162 ? 11.931 6.239 -6.140 1.00 85.81 162 ILE A N 1
ATOM 1330 C CA . ILE A 1 162 ? 11.136 6.168 -7.376 1.00 85.81 162 ILE A CA 1
ATOM 1331 C C . ILE A 1 162 ? 12.060 6.125 -8.601 1.00 85.81 162 ILE A C 1
ATOM 1333 O O . ILE A 1 162 ? 11.910 5.253 -9.452 1.00 85.81 162 ILE A O 1
ATOM 1337 N N . LEU A 1 163 ? 13.068 7.000 -8.653 1.00 85.06 163 LEU A N 1
ATOM 1338 C CA . LEU A 1 163 ? 14.067 7.007 -9.726 1.00 85.06 163 LEU A CA 1
ATOM 1339 C C . LEU A 1 163 ? 14.870 5.704 -9.781 1.00 85.06 163 LEU A C 1
ATOM 1341 O O . LEU A 1 163 ? 15.141 5.209 -10.867 1.00 85.06 163 LEU A O 1
ATOM 1345 N N . GLN A 1 164 ? 15.217 5.123 -8.630 1.00 87.06 164 GLN A N 1
ATOM 1346 C CA . GLN A 1 164 ? 15.879 3.816 -8.571 1.00 87.06 164 GLN A CA 1
ATOM 1347 C C . GLN A 1 164 ? 15.007 2.698 -9.146 1.00 87.06 164 GLN A C 1
ATOM 1349 O O . GLN A 1 164 ? 15.533 1.854 -9.859 1.00 87.06 164 GLN A O 1
ATOM 1354 N N . ILE A 1 165 ? 13.699 2.693 -8.856 1.00 86.44 165 ILE A N 1
ATOM 1355 C CA . ILE A 1 165 ? 12.758 1.717 -9.431 1.00 86.44 165 ILE A CA 1
ATOM 1356 C C . ILE A 1 165 ? 12.749 1.839 -10.961 1.00 86.44 165 ILE A C 1
ATOM 1358 O O . ILE A 1 165 ? 12.913 0.838 -11.649 1.00 86.44 165 ILE A O 1
ATOM 1362 N N . LEU A 1 166 ? 12.641 3.063 -11.490 1.00 84.94 166 LEU A N 1
ATOM 1363 C CA . LEU A 1 166 ? 12.664 3.309 -12.937 1.00 84.94 166 LEU A CA 1
ATOM 1364 C C . LEU A 1 166 ? 13.991 2.911 -13.586 1.00 84.94 166 LEU A C 1
ATOM 1366 O O . LEU A 1 166 ? 14.000 2.291 -14.644 1.00 84.94 166 LEU A O 1
ATOM 1370 N N . ALA A 1 167 ? 15.112 3.273 -12.962 1.00 84.88 167 ALA A N 1
ATOM 1371 C CA . ALA A 1 167 ? 16.438 2.948 -13.472 1.00 84.88 167 ALA A CA 1
ATOM 1372 C C . ALA A 1 167 ? 16.676 1.434 -13.495 1.00 84.88 167 ALA A C 1
ATOM 1374 O O . ALA A 1 167 ? 17.228 0.928 -14.465 1.00 84.88 167 ALA A O 1
ATOM 1375 N N . GLN A 1 168 ? 16.238 0.723 -12.452 1.00 87.12 168 GLN A N 1
ATOM 1376 C CA . GLN A 1 168 ? 16.355 -0.729 -12.372 1.00 87.12 168 GLN A CA 1
ATOM 1377 C C . GLN A 1 168 ? 15.526 -1.416 -13.461 1.00 87.12 168 GLN A C 1
ATOM 1379 O O . GLN A 1 168 ? 16.058 -2.271 -14.157 1.00 87.12 168 GLN A O 1
ATOM 1384 N N . TYR A 1 169 ? 14.277 -0.989 -13.654 1.00 85.94 169 TYR A N 1
ATOM 1385 C CA . TYR A 1 169 ? 13.418 -1.536 -14.703 1.00 85.94 169 TYR A CA 1
ATOM 1386 C C . TYR A 1 169 ? 13.987 -1.294 -16.110 1.00 85.94 169 TYR A C 1
ATOM 1388 O O . TYR A 1 169 ? 14.115 -2.221 -16.900 1.00 85.94 169 TYR A O 1
ATOM 1396 N N . ARG A 1 170 ? 14.442 -0.070 -16.409 1.00 84.94 170 ARG A N 1
ATOM 1397 C CA . ARG A 1 170 ? 15.080 0.223 -17.705 1.00 84.94 170 ARG A CA 1
ATOM 1398 C C . ARG A 1 170 ? 16.373 -0.562 -17.917 1.00 84.94 170 ARG A C 1
ATOM 1400 O O . ARG A 1 170 ? 16.679 -0.944 -19.040 1.00 84.94 170 ARG A O 1
ATOM 1407 N N . ALA A 1 171 ? 17.157 -0.775 -16.861 1.00 86.06 171 ALA A N 1
ATOM 1408 C CA . ALA A 1 171 ? 18.366 -1.588 -16.947 1.00 86.06 171 ALA A CA 1
ATOM 1409 C C . ALA A 1 171 ? 18.041 -3.058 -17.255 1.00 86.06 171 ALA A C 1
ATOM 1411 O O . ALA A 1 171 ? 18.774 -3.681 -18.017 1.00 86.06 171 ALA A O 1
ATOM 1412 N N . GLU A 1 172 ? 16.947 -3.586 -16.703 1.00 85.06 172 GLU A N 1
ATOM 1413 C CA . GLU A 1 172 ? 16.436 -4.927 -16.999 1.00 85.06 172 GLU A CA 1
ATOM 1414 C C . GLU A 1 172 ? 15.998 -5.047 -18.467 1.00 85.06 172 GLU A C 1
ATOM 1416 O O . GLU A 1 172 ? 16.495 -5.926 -19.169 1.00 85.06 172 GLU A O 1
ATOM 1421 N N . GLU A 1 173 ? 15.193 -4.107 -18.978 1.00 84.50 173 GLU A N 1
ATOM 1422 C CA . GLU A 1 173 ? 14.797 -4.069 -20.399 1.00 84.50 173 GLU A CA 1
ATOM 1423 C C . GLU A 1 173 ? 16.011 -4.007 -21.340 1.00 84.50 173 GLU A C 1
ATOM 1425 O O . GLU A 1 173 ? 16.120 -4.789 -22.288 1.00 84.50 173 GLU A O 1
ATOM 1430 N N . CYS A 1 174 ? 16.970 -3.120 -21.056 1.00 82.88 174 CYS A N 1
ATOM 1431 C CA . CYS A 1 174 ? 18.212 -3.032 -21.824 1.00 82.88 174 CYS A CA 1
ATOM 1432 C C . CYS A 1 174 ? 19.045 -4.321 -21.737 1.00 82.88 174 CYS A C 1
ATOM 1434 O O . CYS A 1 174 ? 19.690 -4.698 -22.714 1.00 82.88 174 CYS A O 1
ATOM 1436 N N . GLY A 1 175 ? 19.044 -4.995 -20.584 1.00 83.88 175 GLY A N 1
ATOM 1437 C CA . GLY A 1 175 ? 19.713 -6.279 -20.390 1.00 83.88 175 GLY A CA 1
ATOM 1438 C C . GLY A 1 175 ? 19.106 -7.379 -21.260 1.00 83.88 175 GLY A C 1
ATOM 1439 O O . GLY A 1 175 ? 19.844 -8.078 -21.953 1.00 83.88 175 GLY A O 1
ATOM 1440 N N . HIS A 1 176 ? 17.775 -7.483 -21.294 1.00 83.06 176 HIS A N 1
ATOM 1441 C CA . HIS A 1 176 ? 17.067 -8.417 -22.175 1.00 83.06 176 HIS A CA 1
ATOM 1442 C C . HIS A 1 176 ? 17.337 -8.135 -23.658 1.00 83.06 176 HIS A C 1
ATOM 1444 O O . HIS A 1 176 ? 17.599 -9.068 -24.421 1.00 83.06 176 HIS A O 1
ATOM 1450 N N . LEU A 1 177 ? 17.347 -6.859 -24.063 1.00 84.69 177 LEU A N 1
ATOM 1451 C CA . LEU A 1 177 ? 17.693 -6.460 -25.430 1.00 84.69 177 LEU A CA 1
ATOM 1452 C C . LEU A 1 177 ? 19.128 -6.875 -25.786 1.00 84.69 177 LEU A C 1
ATOM 1454 O O . LEU A 1 177 ? 19.357 -7.452 -26.844 1.00 84.69 177 LEU A O 1
ATOM 1458 N N . LEU A 1 178 ? 20.092 -6.614 -24.897 1.00 82.06 178 LEU A N 1
ATOM 1459 C CA . LEU A 1 178 ? 21.490 -6.986 -25.110 1.00 82.06 178 LEU A CA 1
ATOM 1460 C C . LEU A 1 178 ? 21.655 -8.502 -25.257 1.00 82.06 178 LEU A C 1
ATOM 1462 O O . LEU A 1 178 ? 22.361 -8.946 -26.157 1.00 82.06 178 LEU A O 1
ATOM 1466 N N . VAL A 1 179 ? 21.008 -9.291 -24.396 1.00 84.19 179 VAL A N 1
ATOM 1467 C CA . VAL A 1 179 ? 21.040 -10.758 -24.490 1.00 84.19 179 VAL A CA 1
ATOM 1468 C C . VAL A 1 179 ? 20.449 -11.226 -25.817 1.00 84.19 179 VAL A C 1
ATOM 1470 O O . VAL A 1 179 ? 21.061 -12.057 -26.478 1.00 84.19 179 VAL A O 1
ATOM 1473 N N . SER A 1 180 ? 19.314 -10.661 -26.231 1.00 81.88 180 SER A N 1
ATOM 1474 C CA . SER A 1 180 ? 18.677 -11.000 -27.511 1.00 81.88 180 SER A CA 1
ATOM 1475 C C . SER A 1 180 ? 19.608 -10.700 -28.690 1.00 81.88 180 SER A C 1
ATOM 1477 O O . SER A 1 180 ? 19.861 -11.577 -29.504 1.00 81.88 180 SER A O 1
ATOM 1479 N N . LEU A 1 181 ? 20.234 -9.518 -28.710 1.00 79.12 181 LEU A N 1
ATOM 1480 C CA . LEU A 1 181 ? 21.209 -9.147 -29.742 1.00 79.12 181 LEU A CA 1
ATOM 1481 C C . LEU A 1 181 ? 22.438 -10.067 -29.757 1.00 79.12 181 LEU A C 1
ATOM 1483 O O . LEU A 1 181 ? 22.951 -10.392 -30.823 1.00 79.12 181 LEU A O 1
ATOM 1487 N N . LEU A 1 182 ? 22.937 -10.481 -28.589 1.00 77.06 182 LEU A N 1
ATOM 1488 C CA . LEU A 1 182 ? 24.063 -11.416 -28.502 1.00 77.06 182 LEU A CA 1
ATOM 1489 C C . LEU A 1 182 ? 23.692 -12.807 -29.029 1.00 77.06 182 LEU A C 1
ATOM 1491 O O . LEU A 1 182 ? 24.523 -13.442 -29.676 1.00 77.06 182 LEU A O 1
ATOM 1495 N N . LEU A 1 183 ? 22.464 -13.265 -28.770 1.00 79.25 183 LEU A N 1
ATOM 1496 C CA . LEU A 1 183 ? 21.941 -14.517 -29.316 1.00 79.25 183 LEU A CA 1
ATOM 1497 C C . LEU A 1 183 ? 21.778 -14.433 -30.836 1.00 79.25 183 LEU A C 1
ATOM 1499 O O . LEU A 1 183 ? 22.241 -15.333 -31.527 1.00 79.25 183 LEU A O 1
ATOM 1503 N N . ASP A 1 184 ? 21.219 -13.341 -31.361 1.00 80.44 184 ASP A N 1
ATOM 1504 C CA . ASP A 1 184 ? 21.077 -13.126 -32.808 1.00 80.44 184 ASP A CA 1
ATOM 1505 C C . ASP A 1 184 ? 22.442 -13.150 -33.510 1.00 80.44 184 ASP A C 1
ATOM 1507 O O . ASP A 1 184 ? 22.621 -13.850 -34.502 1.00 80.44 184 ASP A O 1
ATOM 1511 N N . ILE A 1 185 ? 23.453 -12.480 -32.939 1.00 74.38 185 ILE A N 1
ATOM 1512 C CA . ILE A 1 185 ? 24.837 -12.533 -33.439 1.00 74.38 185 ILE A CA 1
ATOM 1513 C C . ILE A 1 185 ? 25.379 -13.970 -33.413 1.00 74.38 185 ILE A C 1
ATOM 1515 O O . ILE A 1 185 ? 26.120 -14.363 -34.313 1.00 74.38 185 ILE A O 1
ATOM 1519 N N . TYR A 1 186 ? 25.060 -14.761 -32.389 1.00 71.31 186 TYR A N 1
ATOM 1520 C CA . TYR A 1 186 ? 25.515 -16.148 -32.290 1.00 71.31 186 TYR A CA 1
ATOM 1521 C C . TYR A 1 186 ? 24.864 -17.040 -33.359 1.00 71.31 186 TYR A C 1
ATOM 1523 O O . TYR A 1 186 ? 25.560 -17.835 -33.994 1.00 71.31 186 TYR A O 1
ATOM 1531 N N . TYR A 1 187 ? 23.560 -16.870 -33.595 1.00 74.38 187 TYR A N 1
ATOM 1532 C CA . TYR A 1 187 ? 22.807 -17.614 -34.606 1.00 74.38 187 TYR A CA 1
ATOM 1533 C C . TYR A 1 187 ? 23.193 -17.217 -36.041 1.00 74.38 187 TYR A C 1
ATOM 1535 O O . TYR A 1 187 ? 23.391 -18.097 -36.880 1.00 74.38 187 TYR A O 1
ATOM 1543 N N . ASP A 1 188 ? 23.397 -15.926 -36.317 1.00 66.00 188 ASP A N 1
ATOM 1544 C CA . ASP A 1 188 ? 23.780 -15.428 -37.649 1.00 66.00 188 ASP A CA 1
ATOM 1545 C C . ASP A 1 188 ? 25.223 -15.796 -38.043 1.00 66.00 188 ASP A C 1
ATOM 1547 O O . ASP A 1 188 ? 25.538 -15.907 -39.229 1.00 66.00 188 ASP A O 1
ATOM 1551 N N . ASN A 1 189 ? 26.114 -16.027 -37.069 1.00 58.12 189 ASN A N 1
ATOM 1552 C CA . ASN A 1 189 ? 27.510 -16.414 -37.318 1.00 58.12 189 ASN A CA 1
ATOM 1553 C C . ASN A 1 189 ? 27.725 -17.931 -37.490 1.00 58.12 189 ASN A C 1
ATOM 1555 O O . ASN A 1 189 ? 28.873 -18.380 -37.543 1.00 58.12 189 ASN A O 1
ATOM 1559 N N . GLY A 1 190 ? 26.654 -18.722 -37.617 1.00 50.66 190 GLY A N 1
ATOM 1560 C CA . GLY A 1 190 ? 26.732 -20.110 -38.082 1.00 50.66 190 GLY A CA 1
ATOM 1561 C C . GLY A 1 190 ? 27.462 -21.076 -37.144 1.00 50.66 190 GLY A C 1
ATOM 1562 O O . GLY A 1 190 ? 28.061 -22.043 -37.620 1.00 50.66 190 GLY A O 1
ATOM 1563 N N . LEU A 1 191 ? 27.434 -20.841 -35.827 1.00 50.09 191 LEU A N 1
ATOM 1564 C CA . LEU A 1 191 ? 27.837 -21.881 -34.880 1.00 50.09 191 LEU A CA 1
ATOM 1565 C C . LEU A 1 191 ? 26.848 -23.051 -34.985 1.00 50.09 191 LEU A C 1
ATOM 1567 O O . LEU A 1 191 ? 25.643 -22.800 -35.068 1.00 50.09 191 LEU A O 1
ATOM 1571 N N . PRO A 1 192 ? 27.328 -24.311 -35.043 1.00 44.50 192 PRO A N 1
ATOM 1572 C CA . PRO A 1 192 ? 26.455 -25.452 -35.246 1.00 44.50 192 PRO A CA 1
ATOM 1573 C C . PRO A 1 192 ? 25.415 -25.456 -34.138 1.00 44.50 192 PRO A C 1
ATOM 1575 O O . PRO A 1 192 ? 25.745 -25.419 -32.953 1.00 44.50 192 PRO A O 1
ATOM 1578 N N . GLN A 1 193 ? 24.154 -25.478 -34.544 1.00 49.97 193 GLN A N 1
ATOM 1579 C CA . GLN A 1 193 ? 23.061 -25.873 -33.683 1.00 49.97 193 GLN A CA 1
ATOM 1580 C C . GLN A 1 193 ? 23.317 -27.351 -33.373 1.00 49.97 193 GLN A C 1
ATOM 1582 O O . GLN A 1 193 ? 22.904 -28.221 -34.134 1.00 49.97 193 GLN A O 1
ATOM 1587 N N . ASP A 1 194 ? 24.139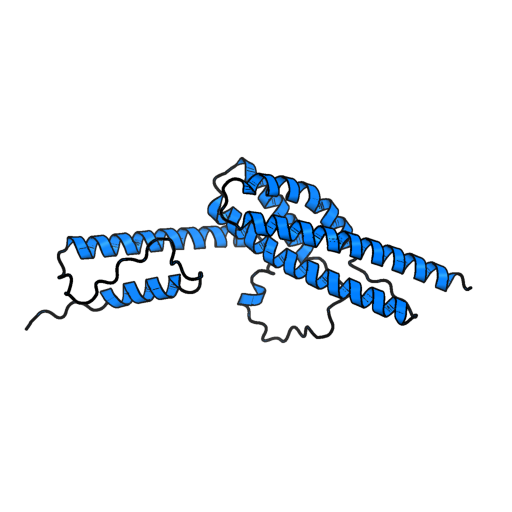 -27.625 -32.354 1.00 43.91 194 ASP A N 1
ATOM 1588 C CA . ASP A 1 194 ? 24.399 -28.990 -31.916 1.00 43.91 194 ASP A CA 1
ATOM 1589 C C . ASP A 1 194 ? 23.040 -29.640 -31.644 1.00 43.91 194 ASP A C 1
ATOM 1591 O O . ASP A 1 194 ? 22.198 -29.077 -30.944 1.00 43.91 194 ASP A O 1
ATOM 1595 N N . ASP A 1 195 ? 22.841 -30.818 -32.237 1.00 41.09 195 ASP A N 1
ATOM 1596 C CA . ASP A 1 195 ? 21.614 -31.631 -32.300 1.00 41.09 195 ASP A CA 1
ATOM 1597 C C . ASP A 1 195 ? 21.077 -32.096 -30.921 1.00 41.09 195 ASP A C 1
ATOM 1599 O O . ASP A 1 195 ? 20.251 -33.004 -30.822 1.00 41.09 195 ASP A O 1
ATOM 1603 N N . TYR A 1 196 ? 21.532 -31.477 -29.831 1.00 40.66 196 TYR A N 1
ATOM 1604 C CA . TYR A 1 196 ? 21.064 -31.692 -28.471 1.00 40.66 196 TYR A CA 1
ATOM 1605 C C . TYR A 1 196 ? 20.340 -30.445 -27.958 1.00 40.66 196 TYR A C 1
ATOM 1607 O O . TYR A 1 196 ? 20.941 -29.520 -27.414 1.00 40.66 196 TYR A O 1
ATOM 1615 N N . ASP A 1 197 ? 19.022 -30.487 -28.145 1.00 42.12 197 ASP A N 1
ATOM 1616 C CA . ASP A 1 197 ? 17.971 -29.962 -27.261 1.00 42.12 197 ASP A CA 1
ATOM 1617 C C . ASP A 1 197 ? 16.949 -29.114 -28.017 1.00 42.12 197 ASP A C 1
ATOM 1619 O O . ASP A 1 197 ? 16.858 -27.891 -27.918 1.00 42.12 197 ASP A O 1
ATOM 1623 N N . THR A 1 198 ? 16.112 -29.845 -28.751 1.00 41.75 198 THR A N 1
ATOM 1624 C CA . THR A 1 198 ? 14.732 -29.457 -29.028 1.00 41.75 198 THR A CA 1
ATOM 1625 C C . THR A 1 198 ? 13.966 -29.415 -27.703 1.00 41.75 198 THR A C 1
ATOM 1627 O O . THR A 1 198 ? 13.285 -30.367 -27.345 1.00 41.75 198 THR A O 1
ATOM 1630 N N . GLU A 1 199 ? 14.073 -28.321 -26.962 1.00 41.62 199 GLU A N 1
ATOM 1631 C CA . GLU A 1 199 ? 12.972 -27.870 -26.113 1.00 41.62 199 GLU A CA 1
ATOM 1632 C C . GLU A 1 199 ? 12.531 -26.532 -26.711 1.00 41.62 199 GLU A C 1
ATOM 1634 O O . GLU A 1 199 ? 13.338 -25.598 -26.771 1.00 41.62 199 GLU A O 1
ATOM 1639 N N . PRO A 1 200 ? 11.313 -26.448 -27.275 1.00 41.53 200 PRO A N 1
ATOM 1640 C CA . PRO A 1 200 ? 10.829 -25.205 -27.848 1.00 41.53 200 PRO A CA 1
ATOM 1641 C C . PRO A 1 200 ? 10.892 -24.120 -26.775 1.00 41.53 200 PRO A C 1
ATOM 1643 O O . PRO A 1 200 ? 10.500 -24.357 -25.634 1.00 41.53 200 PRO A O 1
ATOM 1646 N N . LEU A 1 201 ? 11.394 -22.938 -27.156 1.00 46.38 201 LEU A N 1
ATOM 1647 C CA . LEU A 1 201 ? 11.240 -21.717 -26.372 1.00 46.38 201 LEU A CA 1
ATOM 1648 C C . LEU A 1 201 ? 9.806 -21.677 -25.840 1.00 46.38 201 LEU A C 1
ATOM 1650 O O . LEU A 1 201 ? 8.855 -21.611 -26.622 1.00 46.38 201 LEU A O 1
ATOM 1654 N N . LEU A 1 202 ? 9.689 -21.798 -24.518 1.00 43.53 202 LEU A N 1
ATOM 1655 C CA . LEU A 1 202 ? 8.431 -21.789 -23.793 1.00 43.53 202 LEU A CA 1
ATOM 1656 C C . LEU A 1 202 ? 7.602 -20.590 -24.266 1.00 43.53 202 LEU A C 1
ATOM 1658 O O . LEU A 1 202 ? 8.071 -19.451 -24.275 1.00 43.53 202 LEU A O 1
ATOM 1662 N N . THR A 1 203 ? 6.381 -20.865 -24.711 1.00 40.78 203 THR A N 1
ATOM 1663 C CA . THR A 1 203 ? 5.378 -19.848 -25.028 1.00 40.78 203 THR A CA 1
ATOM 1664 C C . THR A 1 203 ? 5.089 -18.990 -23.795 1.00 40.78 203 THR A C 1
ATOM 1666 O O . THR A 1 203 ? 5.179 -19.483 -22.673 1.00 40.78 203 THR A O 1
ATOM 1669 N N . ASP A 1 204 ? 4.682 -17.734 -24.013 1.00 43.22 204 ASP A N 1
ATOM 1670 C CA . ASP A 1 204 ? 4.364 -16.682 -23.017 1.00 43.22 204 ASP A CA 1
ATOM 1671 C C . ASP A 1 204 ? 3.485 -17.111 -21.809 1.00 43.22 204 ASP A C 1
ATOM 1673 O O . ASP A 1 204 ? 3.326 -16.350 -20.855 1.00 43.22 204 ASP A O 1
ATOM 1677 N N . GLU A 1 205 ? 2.904 -18.314 -21.819 1.00 38.75 205 GLU A N 1
ATOM 1678 C CA . GLU A 1 205 ? 2.069 -18.870 -20.748 1.00 38.75 205 GLU A CA 1
ATOM 1679 C C . GLU A 1 205 ? 2.843 -19.597 -19.625 1.00 38.75 205 GLU A C 1
ATOM 1681 O O . GLU A 1 205 ? 2.254 -19.835 -18.570 1.00 38.75 205 GLU A O 1
ATOM 1686 N N . ASP A 1 206 ? 4.147 -19.872 -19.775 1.00 40.81 206 ASP A N 1
ATOM 1687 C CA . ASP A 1 206 ? 4.947 -20.632 -18.788 1.00 40.81 206 ASP A CA 1
ATOM 1688 C C . ASP A 1 206 ? 5.939 -19.784 -17.960 1.00 40.81 206 ASP A C 1
ATOM 1690 O O . ASP A 1 206 ? 6.860 -20.322 -17.345 1.00 40.81 206 ASP A O 1
ATOM 1694 N N . LEU A 1 207 ? 5.767 -18.456 -17.894 1.00 41.47 207 LEU A N 1
ATOM 1695 C CA . LEU A 1 207 ? 6.661 -17.569 -17.132 1.00 41.47 207 LEU A CA 1
ATOM 1696 C C . LEU A 1 207 ? 6.665 -17.909 -15.618 1.00 41.47 207 LEU A C 1
ATOM 1698 O O . LEU A 1 207 ? 5.673 -17.641 -14.925 1.00 41.47 207 LEU A O 1
ATOM 1702 N N . PRO A 1 208 ? 7.768 -18.412 -15.024 1.00 38.72 208 PRO A N 1
ATOM 1703 C CA . PRO A 1 208 ? 7.862 -18.557 -13.582 1.00 38.72 208 PRO A CA 1
ATOM 1704 C C . PRO A 1 208 ? 8.252 -17.212 -12.957 1.00 38.72 208 PRO A C 1
ATOM 1706 O O . PRO A 1 208 ? 9.105 -16.490 -13.461 1.00 38.72 208 PRO A O 1
ATOM 1709 N N . SER A 1 209 ? 7.626 -16.916 -11.815 1.00 40.84 209 SER A N 1
ATOM 1710 C CA . SER A 1 209 ? 7.997 -15.931 -10.785 1.00 40.84 209 SER A CA 1
ATOM 1711 C C . SER A 1 209 ? 9.367 -15.233 -10.936 1.00 40.84 209 SER A C 1
ATOM 1713 O O . SER A 1 209 ? 10.401 -15.890 -11.033 1.00 40.84 209 SER A O 1
ATOM 1715 N N . SER A 1 210 ? 9.353 -13.900 -10.784 1.00 47.06 210 SER A N 1
ATOM 1716 C CA . SER A 1 210 ? 10.451 -12.905 -10.729 1.00 47.06 210 SER A CA 1
ATOM 1717 C C . SER A 1 210 ? 11.815 -13.329 -10.146 1.00 47.06 210 SER A C 1
ATOM 1719 O O . SER A 1 210 ? 12.813 -12.685 -10.462 1.00 47.06 210 SER A O 1
ATOM 1721 N N . ASP A 1 211 ? 11.895 -14.370 -9.318 1.00 45.47 211 ASP A N 1
ATOM 1722 C CA . ASP A 1 211 ? 13.163 -14.900 -8.796 1.00 45.47 211 ASP A CA 1
ATOM 1723 C C . ASP A 1 211 ? 13.921 -15.781 -9.816 1.00 45.47 211 ASP A C 1
ATOM 1725 O O . ASP A 1 211 ? 15.099 -16.080 -9.613 1.00 45.47 211 ASP A O 1
ATOM 1729 N N . ASN A 1 212 ? 13.287 -16.178 -10.929 1.00 53.09 212 ASN A N 1
ATOM 1730 C CA . ASN A 1 212 ? 13.875 -17.082 -11.926 1.00 53.09 212 ASN A CA 1
ATOM 1731 C C . ASN A 1 212 ? 14.585 -16.351 -13.088 1.00 53.09 212 ASN A C 1
ATOM 1733 O O . ASN A 1 212 ? 15.581 -16.858 -13.600 1.00 53.09 212 ASN A O 1
ATOM 1737 N N . SER A 1 213 ? 14.154 -15.126 -13.429 1.00 56.72 213 SER A N 1
ATOM 1738 C CA . SER A 1 213 ? 14.679 -14.331 -14.562 1.00 56.72 213 SER A CA 1
ATOM 1739 C C . SER A 1 213 ? 16.190 -14.068 -14.462 1.00 56.72 213 SER A C 1
ATOM 1741 O O . SER A 1 213 ? 16.949 -14.293 -15.404 1.00 56.72 213 SER A O 1
ATOM 1743 N N . SER A 1 214 ? 16.674 -13.696 -13.271 1.00 57.97 214 SER A N 1
ATOM 1744 C CA . SER A 1 214 ? 18.105 -13.410 -13.054 1.00 57.97 214 SER A CA 1
ATOM 1745 C C . SER A 1 214 ? 18.981 -14.656 -13.241 1.00 57.97 214 SER A C 1
ATOM 1747 O O . SER A 1 214 ? 20.110 -14.577 -13.731 1.00 57.97 214 SER A O 1
ATOM 1749 N N . MET A 1 215 ? 18.463 -15.818 -12.832 1.00 59.94 215 MET A N 1
ATOM 1750 C CA . MET A 1 215 ? 19.177 -17.090 -12.902 1.00 59.94 215 MET A CA 1
ATOM 1751 C C . MET A 1 215 ? 19.177 -17.651 -14.327 1.00 59.94 215 MET A C 1
ATOM 1753 O O . MET A 1 215 ? 20.131 -18.305 -14.743 1.00 59.94 215 MET A O 1
ATOM 1757 N N . GLU A 1 216 ? 18.128 -17.365 -15.085 1.00 60.09 216 GLU A N 1
ATOM 1758 C CA . GLU A 1 216 ? 17.990 -17.735 -16.486 1.00 60.09 216 GLU A CA 1
ATOM 1759 C C . GLU A 1 216 ? 18.921 -16.909 -17.380 1.00 60.09 216 GLU A C 1
ATOM 1761 O O . GLU A 1 216 ? 19.685 -17.488 -18.150 1.00 60.09 216 GLU A O 1
ATOM 1766 N N . ILE A 1 217 ? 18.997 -15.589 -17.165 1.00 59.38 217 ILE A N 1
ATOM 1767 C CA . ILE A 1 217 ? 19.989 -14.718 -17.821 1.00 59.38 217 ILE A CA 1
ATOM 1768 C C . ILE A 1 217 ? 21.413 -15.218 -17.541 1.00 59.38 217 ILE A C 1
ATOM 1770 O O . ILE A 1 217 ? 22.218 -15.355 -18.463 1.00 59.38 217 ILE A O 1
ATOM 1774 N N . TYR A 1 218 ? 21.730 -15.542 -16.283 1.00 64.44 218 TYR A N 1
ATOM 1775 C CA . TYR A 1 218 ? 23.045 -16.078 -15.928 1.00 64.44 218 TYR A CA 1
ATOM 1776 C C . TYR A 1 218 ? 23.313 -17.440 -16.585 1.00 64.44 218 TYR A C 1
ATOM 1778 O O . TYR A 1 218 ? 24.403 -17.642 -17.113 1.00 64.44 218 TYR A O 1
ATOM 1786 N N . ARG A 1 219 ? 22.350 -18.372 -16.607 1.00 66.69 219 ARG A N 1
ATOM 1787 C CA . ARG A 1 219 ? 22.512 -19.683 -17.269 1.00 66.69 219 ARG A CA 1
ATOM 1788 C C . ARG A 1 219 ? 22.750 -19.539 -18.769 1.00 66.69 219 ARG A C 1
ATOM 1790 O O . ARG A 1 219 ? 23.676 -20.164 -19.278 1.00 66.69 219 ARG A O 1
ATOM 1797 N N . THR A 1 220 ? 21.979 -18.690 -19.442 1.00 64.69 220 THR A N 1
ATOM 1798 C CA . THR A 1 220 ? 22.142 -18.398 -20.871 1.00 64.69 220 THR A CA 1
ATOM 1799 C C . THR A 1 220 ? 23.517 -17.796 -21.143 1.00 64.69 220 THR A C 1
ATOM 1801 O O . THR A 1 220 ? 24.262 -18.334 -21.955 1.00 64.69 220 THR A O 1
ATOM 1804 N N . LEU A 1 221 ? 23.925 -16.766 -20.396 1.00 60.78 221 LEU A N 1
ATOM 1805 C CA . LEU A 1 221 ? 25.262 -16.177 -20.537 1.00 60.78 221 LEU A CA 1
ATOM 1806 C C . LEU A 1 221 ? 26.374 -17.206 -20.292 1.00 60.78 221 LEU A C 1
ATOM 1808 O O . LEU A 1 221 ? 27.317 -17.283 -21.071 1.00 60.78 221 LEU A O 1
ATOM 1812 N N . THR A 1 222 ? 26.252 -18.042 -19.257 1.00 65.88 222 THR A N 1
ATOM 1813 C CA . THR A 1 222 ? 27.284 -19.038 -18.921 1.00 65.88 222 THR A CA 1
ATOM 1814 C C . THR A 1 222 ? 27.368 -20.156 -19.971 1.00 65.88 222 THR A C 1
ATOM 1816 O O . THR A 1 222 ? 28.465 -20.637 -20.255 1.00 65.88 222 THR A O 1
ATOM 1819 N N . ARG A 1 223 ? 26.241 -20.530 -20.600 1.00 61.22 223 ARG A N 1
ATOM 1820 C CA . ARG A 1 223 ? 26.182 -21.523 -21.692 1.00 61.22 223 ARG A CA 1
ATOM 1821 C C . ARG A 1 223 ? 26.983 -21.075 -22.918 1.00 61.22 223 ARG A C 1
ATOM 1823 O O . ARG A 1 223 ? 27.644 -21.901 -23.535 1.00 61.22 223 ARG A O 1
ATOM 1830 N N . TYR A 1 224 ? 26.992 -19.774 -23.207 1.00 59.06 224 TYR A N 1
ATOM 1831 C CA . TYR A 1 224 ? 27.716 -19.186 -24.341 1.00 59.06 224 TYR A CA 1
ATOM 1832 C C . TYR A 1 224 ? 29.078 -18.565 -23.969 1.00 59.06 224 TYR A C 1
ATOM 1834 O O . TYR A 1 224 ? 29.782 -18.053 -24.835 1.00 59.06 224 TYR A O 1
ATOM 1842 N N . MET A 1 225 ? 29.483 -18.615 -22.693 1.00 60.12 225 MET A N 1
ATOM 1843 C CA . MET A 1 225 ? 30.769 -18.081 -22.212 1.00 60.12 225 MET A CA 1
ATOM 1844 C C . MET A 1 225 ? 31.949 -19.046 -22.363 1.00 60.12 225 MET A C 1
ATOM 1846 O O . MET A 1 225 ? 33.096 -18.622 -22.209 1.00 60.12 225 MET A O 1
ATOM 1850 N N . THR A 1 226 ? 31.705 -20.325 -22.659 1.00 53.56 226 THR A N 1
ATOM 1851 C CA . THR A 1 226 ? 32.793 -21.260 -22.970 1.00 53.56 226 THR A CA 1
ATOM 1852 C C . THR A 1 226 ? 33.087 -21.155 -24.467 1.00 53.56 226 THR A C 1
ATOM 1854 O O . THR A 1 226 ? 32.184 -21.423 -25.260 1.00 53.56 226 THR A O 1
ATOM 1857 N N . PRO A 1 227 ? 34.302 -20.755 -24.889 1.00 47.00 227 PRO A N 1
ATOM 1858 C CA . PRO A 1 227 ? 34.644 -20.728 -26.306 1.00 47.00 227 PRO A CA 1
ATOM 1859 C C . PRO A 1 227 ? 34.488 -22.142 -26.883 1.00 47.00 227 PRO A C 1
ATOM 1861 O O . PRO A 1 227 ? 34.883 -23.094 -26.200 1.00 47.00 227 PRO A O 1
ATOM 1864 N N . PRO A 1 228 ? 33.961 -22.312 -28.109 1.00 48.78 228 PRO A N 1
ATOM 1865 C CA . PRO A 1 228 ? 33.972 -23.612 -28.764 1.00 48.78 228 PRO A CA 1
ATOM 1866 C C . PRO A 1 228 ? 35.422 -24.098 -28.812 1.00 48.78 228 PRO A C 1
ATOM 1868 O O . PRO A 1 228 ? 36.305 -23.404 -29.323 1.00 48.78 228 PRO A O 1
ATOM 1871 N N . GLN A 1 229 ? 35.697 -25.259 -28.213 1.00 53.66 229 GLN A N 1
ATOM 1872 C CA . GLN A 1 229 ? 37.000 -25.887 -28.380 1.00 53.66 229 GLN A CA 1
ATOM 1873 C C . GLN A 1 229 ? 37.141 -26.215 -29.864 1.00 53.66 229 GLN A C 1
ATOM 1875 O O . GLN A 1 229 ? 36.319 -26.939 -30.419 1.00 53.66 229 GLN A O 1
ATOM 1880 N N . ALA A 1 230 ? 38.147 -25.623 -30.510 1.00 40.59 230 ALA A N 1
ATOM 1881 C CA . ALA A 1 230 ? 38.440 -25.898 -31.906 1.00 40.59 230 ALA A CA 1
ATOM 1882 C C . ALA A 1 230 ? 38.609 -27.420 -32.094 1.00 40.59 230 ALA A C 1
ATOM 1884 O O . ALA A 1 230 ? 39.313 -28.037 -31.286 1.00 40.59 230 ALA A O 1
ATOM 1885 N N . PRO A 1 231 ? 37.968 -28.031 -33.106 1.00 48.03 231 PRO A N 1
ATOM 1886 C CA . PRO A 1 231 ? 38.129 -29.456 -33.366 1.00 48.03 231 PRO A CA 1
ATOM 1887 C C . PRO A 1 231 ? 39.606 -29.766 -33.657 1.00 48.03 231 PRO A C 1
ATOM 1889 O O . PRO A 1 231 ? 40.254 -29.032 -34.406 1.00 48.03 231 PRO A O 1
ATOM 1892 N N . GLN A 1 232 ? 40.130 -30.816 -33.011 1.00 39.22 232 GLN A N 1
ATOM 1893 C CA . GLN A 1 232 ? 41.466 -31.374 -33.261 1.00 39.22 232 GLN A CA 1
ATOM 1894 C C . GLN A 1 232 ? 41.524 -32.118 -34.593 1.00 39.22 232 GLN A C 1
ATOM 1896 O O . GLN A 1 232 ? 40.531 -32.806 -34.922 1.00 39.22 232 GLN A O 1
#

=== Feature glossary ===
A reading guide for the features in this record.

Start from the sequence.

  · This is the polypeptide sequence — one letter per residue, N-terminus first. Length ranges from a few dozen residues for small domains to over a thousand for large multi-domain proteins.

Fold it, and you get atomic coordinates and the backbone conformation that goes with them.

  · Structure coordinates are given as an mmCIF _atom_site loop: one row per atom with element, residue name, chain id, sequence number, and x/y/z position in Å. Only the four main-chain atoms per residue are included here; side chains are omitted to keep the record compact.

  · Backbone dihedral angles. Every residue except chain termini has a φ (preceding-C → N → Cα → C) and a ψ (N → Cα → C → next-N). They are reported in degrees following the IUPAC sign convention. Secondary structure is essentially a statement about which (φ, ψ) basin each residue occupies.

  · The SS8 string is DSSP's per-residue secondary-structure call. α-helix (H) means an i→i+4 H-bond ladder; β-strand (E) means the residue participates in a β-sheet; 3₁₀ (G) and π (I) are tighter and wider helices; T/S are turns/bends; '-' is loop.

  · SS3 is a coarse helix/strand/coil call (letters a/b/c) made by the P-SEA algorithm from inter-Cα distances and dihedrals. It is less detailed than DSSP but needs only Cα positions.

Summarize the fold with a handful of shape descriptors and a per-residue structural alphabet.

  · Radius of gyration (Rg) is the root-mean-square distance of Cα atoms f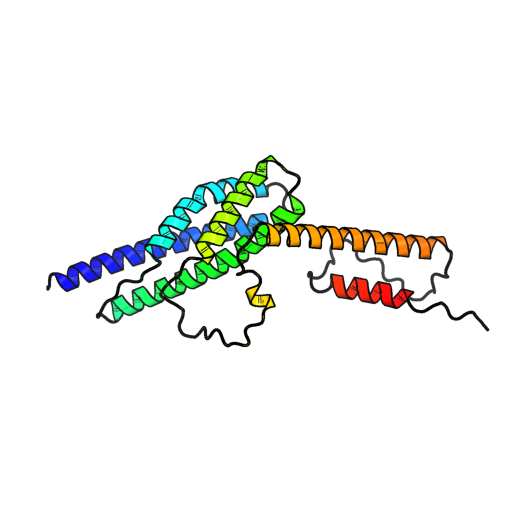rom their centroid — a single number for overall size and compactness. A globular domain of N residues has Rg ≈ 2.2·N^0.38 Å; an extended or disordered chain has a much larger Rg. The Cα contact count is the number of residue pairs whose Cα atoms are within 8 Å and are more than four positions apart in sequence — a standard proxy for tertiary packing density. The bounding box is the smallest axis-aligned box enclosing all Cα atoms.

  · The Foldseek 3Di string encodes local tertiary geometry as a 20-letter alphabet — one character per residue — derived from the relative positions of nearby Cα atoms. Unlike the amino-acid sequence, 3Di is a direct function of the 3D structure, so two proteins with the same fold have similar 3Di strings even at low sequence identity.

  · Solvent-accessible surface area (SASA) is the area in Å² traced out by the centre of a 1.4 Å probe sphere (a water molecule) rolled over the protein's van der Waals surface (Shrake–Rupley / Lee–Richards construction). Buried residues have near-zero SASA; fully exposed residues can exceed 200 Å². The total SASA scales roughly with the number of surface residues.

Ask how reliable the model is.

  · pLDDT (predicted Local Distance Difference Test) is AlphaFold's per-residue confidence score, ranging from 0 to 100. Values above 90 indicate high confidence (typically well-packed cores); 70–90 is confident; 50–70 low confidence; below 50 usually means the region is disordered or the prediction is unreliable there. AlphaFold stores pLDDT in the mmCIF B-factor column.

  · B-factor (Debye–Waller factor) reflects atomic displacement in the crystal lattice. It is an experimental observable (units Å²), not a prediction; low values mean the atom is pinned down, high values mean it moves or is heterogeneous across the crystal.

  · Predicted Aligned Error (PAE) is an AlphaFold confidence matrix: entry (i, j) is the expected error in the position of residue j, in ångströms, when the prediction is superimposed on the true structure at residue i. Low PAE within a block of residues means that block is internally rigid and well-predicted; high PAE between two blocks means their relative placement is uncertain even if each block individually is confident.

Place it in context: what it resembles, what it is annotated as, and how it looks.

  · Nearest PDB neighbors are the top structural matches found by Foldseek when searching this structure against the entire Protein Data Bank. Each hit reports a TM-score (0 to 1; >0.5 almost always implies the same fold) and an E-value. These are *structural* homologs — they may share no detectable sequence similarity.

  · Functional annotations link the protein to curated databases. InterPro entries identify conserved domains and families by matching the sequence against member-database signatures (Pfam, PROSITE, CDD, …). Gene Ontology (GO) terms describe molecular function, biological process, and cellular component in a controlled vocabulary. CATH places the structure in a hierarchical fold classification (Class/Architecture/Topology/Homologous-superfamily). The organism is the source species.

  · Three diagnostic plots accompany the record. The Cα contact map visualizes the tertiary structure as a 2D adjacency matrix (8 Å cutoff, sequence-local contacts suppressed). The Ramachandran plot shows the distribution of backbone (φ, ψ) torsions, with points in the α and β basins reflecting secondary structure content. The PAE plot shows AlphaFold's inter-residue confidence as a color matrix.

  · Six rendered views show the 3D structure from the faces of a cube — i.e. along ±x, ±y, ±z. Rendering representation is drawn randomly per protein from cartoon (secondary-structure ribbons), sticks (backbone bonds), or molecular surface; coloring is either N→C rainbow (blue at the N-terminus through red at the C-terminus) or one color per chain.